Protein AF-A0A7C4SRL8-F1 (afdb_monomer_lite)

Structure (mmCIF, N/CA/C/O backbone):
data_AF-A0A7C4SRL8-F1
#
_entry.id   AF-A0A7C4SRL8-F1
#
loop_
_atom_site.group_PDB
_atom_site.id
_atom_site.type_symbol
_atom_site.label_atom_id
_atom_site.label_alt_id
_atom_site.label_comp_id
_atom_site.label_asym_id
_atom_site.label_entity_id
_atom_site.label_seq_id
_atom_site.pdbx_PDB_ins_code
_atom_site.Cartn_x
_atom_site.Cartn_y
_atom_site.Cartn_z
_atom_site.occupancy
_atom_site.B_iso_or_equiv
_atom_site.auth_seq_id
_atom_site.auth_comp_id
_atom_site.auth_asym_id
_atom_site.auth_atom_id
_atom_site.pdbx_PDB_model_num
ATOM 1 N N . MET A 1 1 ? -20.443 16.591 -4.889 1.00 42.28 1 MET A N 1
ATOM 2 C CA . MET A 1 1 ? -19.083 16.721 -5.454 1.00 42.28 1 MET A CA 1
ATOM 3 C C . MET A 1 1 ? -18.590 15.316 -5.735 1.00 42.28 1 MET A C 1
ATOM 5 O O . MET A 1 1 ? -18.644 14.508 -4.817 1.00 42.28 1 MET A O 1
ATOM 9 N N . ASN A 1 2 ? -18.220 15.007 -6.980 1.00 53.81 2 ASN A N 1
ATOM 10 C CA . ASN A 1 2 ? -17.645 13.702 -7.314 1.00 53.81 2 ASN A CA 1
ATOM 11 C C . ASN A 1 2 ? -16.271 13.591 -6.652 1.00 53.81 2 ASN A C 1
ATOM 13 O O . ASN A 1 2 ? -15.461 14.511 -6.767 1.00 53.81 2 ASN A O 1
ATOM 17 N N . GLU A 1 3 ? -16.036 12.497 -5.936 1.00 69.06 3 GLU A N 1
ATOM 18 C CA . GLU A 1 3 ? -14.725 12.189 -5.372 1.00 69.06 3 GLU A CA 1
ATOM 19 C C . GLU A 1 3 ? -13.802 11.825 -6.540 1.00 69.06 3 GLU A C 1
ATOM 21 O O . GLU A 1 3 ? -14.078 10.898 -7.299 1.00 69.06 3 GLU A O 1
ATOM 26 N N . GLN A 1 4 ? -12.758 12.627 -6.747 1.00 85.81 4 GLN A N 1
ATOM 27 C CA . GLN A 1 4 ? -11.777 12.415 -7.808 1.00 85.81 4 GLN A CA 1
ATOM 28 C C . GLN A 1 4 ? -10.539 11.733 -7.236 1.00 85.81 4 GLN A C 1
ATOM 30 O O . GLN A 1 4 ? -10.152 11.989 -6.094 1.00 85.81 4 GLN A O 1
ATOM 35 N N . VAL A 1 5 ? -9.913 10.885 -8.048 1.00 93.81 5 VAL A N 1
ATOM 36 C CA . VAL A 1 5 ? -8.629 10.278 -7.702 1.00 93.81 5 VAL A CA 1
ATOM 37 C C . VAL A 1 5 ? -7.539 11.342 -7.791 1.00 93.81 5 VAL A C 1
ATOM 39 O O . VAL A 1 5 ? -7.438 12.054 -8.789 1.00 93.81 5 VAL A O 1
ATOM 42 N N . THR A 1 6 ? -6.732 11.454 -6.741 1.00 95.31 6 THR A N 1
ATOM 43 C CA . THR A 1 6 ? -5.596 12.377 -6.653 1.00 95.31 6 THR A CA 1
ATOM 44 C C . THR A 1 6 ? -4.306 11.608 -6.387 1.00 95.31 6 THR A C 1
ATOM 46 O O . THR A 1 6 ? -4.329 10.411 -6.109 1.00 95.31 6 THR A O 1
ATOM 49 N N . TYR A 1 7 ? -3.164 12.286 -6.492 1.00 95.56 7 TYR A N 1
ATOM 50 C CA . TYR A 1 7 ? -1.863 11.700 -6.185 1.00 95.56 7 TYR A CA 1
ATOM 51 C C . TYR A 1 7 ? -1.332 12.247 -4.867 1.00 95.56 7 TYR A C 1
ATOM 53 O O . TYR A 1 7 ? -1.234 13.461 -4.701 1.00 95.56 7 TYR A O 1
ATOM 61 N N . LEU A 1 8 ? -0.947 11.356 -3.957 1.00 96.00 8 LEU A N 1
ATOM 62 C CA . LEU A 1 8 ? -0.330 1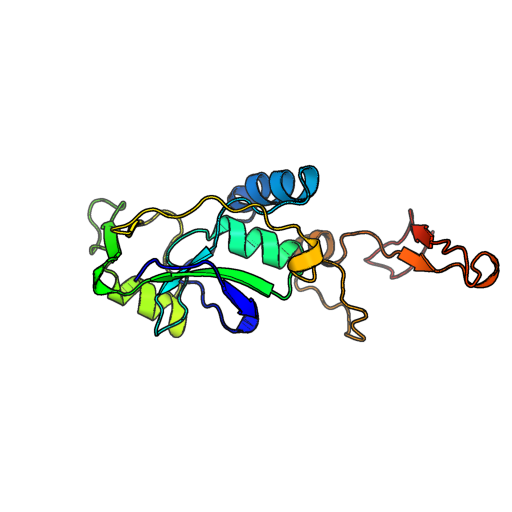1.718 -2.680 1.00 96.00 8 LEU A CA 1
ATOM 63 C C . LEU A 1 8 ? 1.024 11.057 -2.504 1.00 96.00 8 LEU A C 1
ATOM 65 O O . LEU A 1 8 ? 1.262 9.978 -3.050 1.00 96.00 8 LEU A O 1
ATOM 69 N N . ASN A 1 9 ? 1.897 11.675 -1.708 1.00 95.56 9 ASN A N 1
ATOM 70 C CA . ASN A 1 9 ? 3.145 11.034 -1.338 1.00 95.56 9 ASN A CA 1
ATOM 71 C C . ASN A 1 9 ? 2.859 9.813 -0.454 1.00 95.56 9 ASN A C 1
ATOM 73 O O . ASN A 1 9 ? 2.057 9.871 0.481 1.00 95.56 9 ASN A O 1
ATOM 77 N N . MET A 1 10 ? 3.556 8.710 -0.717 1.00 94.12 10 MET A N 1
ATOM 78 C CA . MET A 1 10 ? 3.429 7.475 0.054 1.00 94.12 10 MET A CA 1
ATOM 79 C C . MET A 1 10 ? 3.653 7.684 1.558 1.00 94.12 10 MET A C 1
ATOM 81 O O . MET A 1 10 ? 3.002 7.020 2.362 1.00 94.12 10 MET A O 1
ATOM 85 N N . SER A 1 11 ? 4.524 8.619 1.955 1.00 93.19 11 SER A N 1
ATOM 86 C CA . SER A 1 11 ? 4.803 8.899 3.369 1.00 93.19 11 SER A CA 1
ATOM 87 C C . SER A 1 11 ? 3.634 9.532 4.128 1.00 93.19 11 SER A C 1
ATOM 89 O O . SER A 1 11 ? 3.637 9.534 5.356 1.00 93.19 11 SER A O 1
ATOM 91 N N . GLU A 1 12 ? 2.656 10.107 3.426 1.00 96.19 12 GLU A N 1
ATOM 92 C CA . GLU A 1 12 ? 1.494 10.759 4.044 1.00 96.19 12 GLU A CA 1
ATOM 93 C C . GLU A 1 12 ? 0.409 9.752 4.450 1.00 96.19 12 GLU A C 1
ATOM 95 O O . GLU A 1 12 ? -0.425 10.041 5.312 1.00 96.19 12 GLU A O 1
ATOM 100 N N . VAL A 1 13 ? 0.423 8.563 3.844 1.00 97.12 13 VAL A N 1
ATOM 101 C CA . VAL A 1 13 ? -0.624 7.553 3.992 1.00 97.12 13 VAL A CA 1
ATOM 102 C C . VAL A 1 13 ? -0.309 6.601 5.146 1.00 97.12 13 VAL A C 1
ATOM 104 O O . VAL A 1 13 ? 0.799 6.086 5.289 1.00 97.12 13 VAL A O 1
ATOM 107 N N . LYS A 1 14 ? -1.316 6.334 5.982 1.00 97.31 14 LYS A N 1
ATOM 108 C CA . LYS A 1 14 ? -1.199 5.502 7.187 1.00 97.31 14 LYS A CA 1
ATOM 109 C C . LYS A 1 14 ? -2.016 4.233 7.035 1.00 97.31 14 LYS A C 1
ATOM 111 O O . LYS A 1 14 ? -3.149 4.271 6.577 1.00 97.31 14 LYS A O 1
ATOM 116 N N . GLN A 1 15 ? -1.496 3.101 7.481 1.00 96.44 15 GLN A N 1
ATOM 117 C CA . GLN A 1 15 ? -2.155 1.812 7.265 1.00 96.44 15 GLN A CA 1
ATOM 118 C C . GLN A 1 15 ? -2.610 1.190 8.580 1.00 96.44 15 GLN A C 1
ATOM 120 O O . GLN A 1 15 ? -1.811 1.148 9.508 1.00 96.44 15 GLN A O 1
ATOM 125 N N . PRO A 1 16 ? -3.854 0.711 8.710 1.00 97.25 16 PRO A N 1
ATOM 126 C CA . PRO A 1 16 ? -4.372 0.202 9.979 1.00 97.25 16 PRO A CA 1
ATOM 127 C C . PRO A 1 16 ? -4.063 -1.277 10.235 1.00 97.25 16 PRO A C 1
ATOM 129 O O . PRO A 1 16 ? -4.237 -1.735 11.360 1.00 97.25 16 PRO A O 1
ATOM 132 N N . VAL A 1 17 ? -3.597 -2.014 9.225 1.00 95.81 17 VAL A N 1
ATOM 133 C CA . VAL A 1 17 ? -3.347 -3.464 9.256 1.00 95.81 17 VAL A CA 1
ATOM 134 C C . VAL A 1 17 ? -1.932 -3.782 8.771 1.00 95.81 17 VAL A C 1
ATOM 136 O O . VAL A 1 17 ? -1.341 -2.981 8.049 1.00 95.81 17 VAL A O 1
ATOM 139 N N . ASN A 1 18 ? -1.420 -4.961 9.122 1.00 92.56 18 ASN A N 1
ATOM 140 C CA . ASN A 1 18 ? -0.239 -5.547 8.483 1.00 92.56 18 ASN A CA 1
ATOM 141 C C . ASN A 1 18 ? -0.703 -6.665 7.550 1.00 92.56 18 ASN A C 1
ATOM 143 O O . ASN A 1 18 ? -1.359 -7.595 8.014 1.00 92.56 18 ASN A O 1
ATOM 147 N N . VAL A 1 19 ? -0.380 -6.565 6.263 1.00 93.81 19 VAL A N 1
ATOM 148 C CA . VAL A 1 19 ? -0.722 -7.583 5.260 1.00 93.81 19 VAL A CA 1
ATOM 149 C C . VAL A 1 19 ? 0.456 -8.545 5.123 1.00 93.81 19 VAL A C 1
ATOM 151 O O . VAL A 1 19 ? 1.602 -8.100 5.061 1.00 93.81 19 VAL A O 1
ATOM 154 N N . ASP A 1 20 ? 0.193 -9.852 5.098 1.00 89.62 20 ASP A N 1
ATOM 155 C CA . ASP A 1 20 ? 1.241 -10.842 4.838 1.00 89.62 20 ASP A CA 1
ATOM 156 C C . ASP A 1 20 ? 1.683 -10.747 3.372 1.00 89.62 20 ASP A C 1
ATOM 158 O O . ASP A 1 20 ? 0.866 -10.557 2.470 1.00 89.62 20 ASP A O 1
ATOM 162 N N . LEU A 1 21 ? 2.980 -10.913 3.108 1.00 86.25 21 LEU A N 1
ATOM 163 C CA . LEU A 1 21 ? 3.516 -10.864 1.750 1.00 86.25 21 LEU A CA 1
ATOM 164 C C . LEU A 1 21 ? 2.815 -11.855 0.806 1.00 86.25 21 LEU A C 1
ATOM 166 O O . LEU A 1 21 ? 2.646 -11.550 -0.372 1.00 86.25 21 LEU A O 1
ATOM 170 N N . ARG A 1 22 ? 2.369 -13.017 1.302 1.00 90.44 22 ARG A N 1
ATOM 171 C CA . ARG A 1 22 ? 1.633 -14.014 0.503 1.00 90.44 22 ARG A CA 1
ATOM 172 C C . ARG A 1 22 ? 0.357 -13.441 -0.109 1.00 90.44 22 ARG A C 1
ATOM 174 O O . ARG A 1 22 ? 0.034 -13.796 -1.239 1.00 90.44 22 ARG A O 1
ATOM 181 N N . ASP A 1 23 ? -0.321 -12.548 0.607 1.00 93.75 23 ASP A N 1
ATOM 182 C CA . ASP A 1 23 ? -1.533 -11.875 0.134 1.00 93.75 23 ASP A CA 1
ATOM 183 C C . ASP A 1 23 ? -1.202 -10.717 -0.827 1.00 93.75 23 ASP A C 1
ATOM 185 O O . ASP A 1 23 ? -1.999 -10.375 -1.698 1.00 93.75 23 ASP A O 1
ATOM 189 N N . VAL A 1 24 ? -0.001 -10.138 -0.719 1.00 95.19 24 VAL A N 1
ATOM 190 C CA . VAL A 1 24 ? 0.468 -9.032 -1.574 1.00 95.19 24 VAL A CA 1
ATOM 191 C C . VAL A 1 24 ? 0.992 -9.524 -2.928 1.00 95.19 24 VAL A C 1
ATOM 193 O O . VAL A 1 24 ? 0.809 -8.838 -3.936 1.00 95.19 24 VAL A O 1
ATOM 196 N N . ILE A 1 25 ? 1.634 -10.700 -2.978 1.00 91.62 25 ILE A N 1
ATOM 197 C CA . ILE A 1 25 ? 2.293 -11.239 -4.184 1.00 91.62 25 ILE A CA 1
ATOM 198 C C . ILE A 1 25 ? 1.383 -11.236 -5.423 1.00 91.62 25 ILE A C 1
ATOM 200 O O . ILE A 1 25 ? 1.842 -10.753 -6.458 1.00 91.62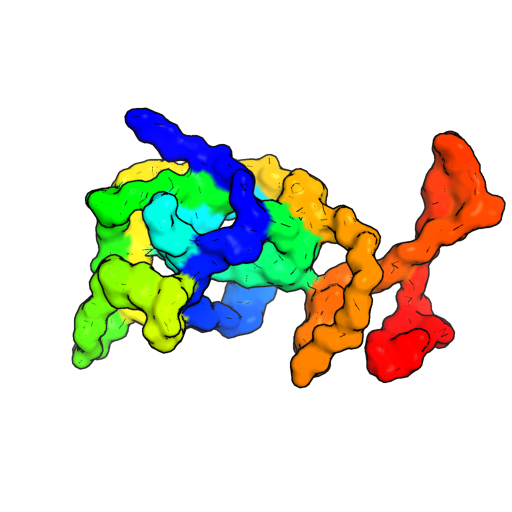 25 ILE A O 1
ATOM 204 N N . PRO A 1 26 ? 0.117 -11.702 -5.377 1.00 95.94 26 PRO A N 1
ATOM 205 C CA . PRO A 1 26 ? -0.746 -11.699 -6.559 1.00 95.94 26 PRO A CA 1
ATOM 206 C C . PRO A 1 26 ? -0.949 -10.295 -7.143 1.00 95.94 26 PRO A C 1
ATOM 208 O O . PRO A 1 26 ? -0.822 -10.095 -8.353 1.00 95.94 26 PRO A O 1
ATOM 211 N N . THR A 1 27 ? -1.206 -9.313 -6.276 1.00 95.62 27 THR A N 1
ATOM 212 C CA . THR A 1 27 ? -1.397 -7.907 -6.651 1.00 95.62 27 THR A CA 1
ATOM 213 C C . THR A 1 27 ? -0.109 -7.309 -7.209 1.00 95.62 27 THR A C 1
ATOM 215 O O . THR A 1 27 ? -0.124 -6.695 -8.276 1.00 95.62 27 THR A O 1
ATOM 218 N N . TYR A 1 28 ? 1.020 -7.557 -6.541 1.00 92.69 28 TYR A N 1
ATOM 219 C CA . TYR A 1 28 ? 2.345 -7.138 -6.993 1.00 92.69 28 TYR A CA 1
ATOM 220 C C . TYR A 1 28 ? 2.693 -7.705 -8.376 1.00 92.69 28 TYR A C 1
ATOM 222 O O . TYR A 1 28 ? 3.056 -6.951 -9.278 1.00 92.69 28 TYR A O 1
ATOM 230 N N . SER A 1 29 ? 2.553 -9.020 -8.571 1.00 88.56 29 SER A N 1
ATOM 231 C CA . SER A 1 29 ? 2.883 -9.689 -9.833 1.00 88.56 29 SER A CA 1
ATOM 232 C C . SER A 1 29 ? 2.025 -9.180 -10.985 1.00 88.56 29 SER A C 1
ATOM 234 O O . SER A 1 29 ? 2.556 -8.941 -12.068 1.00 88.56 29 SER A O 1
ATOM 236 N N . LYS A 1 30 ? 0.727 -8.956 -10.745 1.00 93.94 30 LYS A N 1
ATOM 237 C CA . LYS A 1 30 ? -0.185 -8.388 -11.741 1.00 93.94 30 LYS A CA 1
ATOM 238 C C . LYS A 1 30 ? 0.206 -6.958 -12.125 1.00 93.94 30 LYS A C 1
ATOM 240 O O . LYS A 1 30 ? 0.308 -6.648 -13.310 1.00 93.94 30 LYS A O 1
ATOM 245 N N . MET A 1 31 ? 0.484 -6.098 -11.140 1.00 92.88 31 MET A N 1
ATOM 246 C CA . MET A 1 31 ? 0.946 -4.726 -11.395 1.00 92.88 31 MET A CA 1
ATOM 247 C C . MET A 1 31 ? 2.259 -4.704 -12.172 1.00 92.88 31 MET A C 1
ATOM 249 O O . MET A 1 31 ? 2.415 -3.895 -13.080 1.00 92.88 31 MET A O 1
ATOM 253 N N . LEU A 1 32 ? 3.193 -5.602 -11.849 1.00 86.44 32 LEU A N 1
ATOM 254 C CA . LEU A 1 32 ? 4.474 -5.688 -12.540 1.00 86.44 32 LEU A CA 1
ATOM 255 C C . LEU A 1 32 ? 4.318 -6.177 -13.987 1.00 86.44 32 LEU A C 1
ATOM 257 O O . LEU A 1 32 ? 4.989 -5.651 -14.871 1.00 86.44 32 LEU A O 1
ATOM 261 N N . SER A 1 33 ? 3.442 -7.155 -14.241 1.00 84.06 33 SER A N 1
ATOM 262 C CA . SER A 1 33 ? 3.213 -7.677 -15.594 1.00 84.06 33 SER A CA 1
ATOM 263 C C . SER A 1 33 ? 2.465 -6.697 -16.492 1.00 84.06 33 SER A C 1
ATOM 265 O O . SER A 1 33 ? 2.738 -6.630 -17.686 1.00 84.06 33 SER A O 1
ATOM 267 N N . GLU A 1 34 ? 1.508 -5.955 -15.930 1.00 92.12 34 GLU A N 1
ATOM 268 C CA . GLU A 1 34 ? 0.695 -4.993 -16.684 1.00 92.12 34 GLU A CA 1
ATOM 269 C C . GLU A 1 34 ? 1.356 -3.610 -16.767 1.00 92.12 34 GLU A C 1
ATOM 271 O O . GLU A 1 34 ? 1.073 -2.849 -17.688 1.00 92.12 34 GLU A O 1
ATOM 276 N N . GLY A 1 35 ? 2.222 -3.263 -15.811 1.00 87.69 35 GLY A N 1
ATOM 277 C CA . GLY A 1 35 ? 2.817 -1.931 -15.687 1.00 87.69 35 GLY A CA 1
ATOM 278 C C . GLY A 1 35 ? 1.822 -0.838 -15.272 1.00 87.69 35 GLY A C 1
ATOM 279 O O . GLY A 1 35 ? 2.149 0.348 -15.367 1.00 87.69 35 GLY A O 1
ATOM 280 N N . ILE A 1 36 ? 0.619 -1.223 -14.830 1.00 93.81 36 ILE A N 1
ATOM 281 C CA . ILE A 1 36 ? -0.518 -0.334 -14.569 1.00 93.81 36 ILE A CA 1
ATOM 282 C C . ILE A 1 36 ? -1.146 -0.665 -13.208 1.00 93.81 36 ILE A C 1
ATOM 284 O O . ILE A 1 36 ? -1.304 -1.830 -12.838 1.00 93.81 36 ILE A O 1
ATOM 288 N N . VAL A 1 37 ? -1.551 0.372 -12.476 1.00 96.31 37 VAL A N 1
ATOM 289 C CA . VAL A 1 37 ? -2.413 0.294 -11.293 1.00 96.31 37 VAL A CA 1
ATOM 290 C C . VAL A 1 37 ? -3.853 0.554 -11.720 1.00 96.31 37 VAL A C 1
ATOM 292 O O . VAL A 1 37 ? -4.137 1.583 -12.335 1.00 96.31 37 VAL A O 1
ATOM 295 N N . ARG A 1 38 ? -4.754 -0.380 -11.385 1.00 95.12 38 ARG A N 1
ATOM 296 C CA . ARG A 1 38 ? -6.168 -0.336 -11.799 1.00 95.12 38 ARG A CA 1
ATOM 297 C C . ARG A 1 38 ? -7.155 0.127 -10.735 1.00 95.12 38 ARG A C 1
ATOM 299 O O . ARG A 1 38 ? -8.276 0.512 -11.057 1.00 95.12 38 ARG A O 1
ATOM 306 N N . GLU A 1 39 ? -6.740 0.109 -9.476 1.00 93.81 39 GLU A N 1
ATOM 307 C CA . GLU A 1 39 ? -7.584 0.478 -8.342 1.00 93.81 39 GLU A CA 1
ATOM 308 C C . GLU A 1 39 ? -6.888 1.555 -7.505 1.00 93.81 39 GLU A C 1
ATOM 310 O O . GLU A 1 39 ? -5.715 1.379 -7.158 1.00 93.81 39 GLU A O 1
ATOM 315 N N . PRO A 1 40 ? -7.573 2.664 -7.168 1.00 97.06 40 PRO A N 1
ATOM 316 C CA . PRO A 1 40 ? -7.021 3.648 -6.252 1.00 97.06 40 PRO A CA 1
ATOM 317 C C . PRO A 1 40 ? -7.008 3.100 -4.820 1.00 97.06 40 PRO A C 1
ATOM 319 O O . PRO A 1 40 ? -7.843 2.284 -4.425 1.00 97.06 40 PRO A O 1
ATOM 322 N N . ILE A 1 41 ? -6.094 3.614 -4.004 1.00 97.94 41 ILE A N 1
ATOM 323 C CA . ILE A 1 41 ? -6.094 3.372 -2.561 1.00 97.94 41 ILE A CA 1
ATOM 324 C C . ILE A 1 41 ? -7.137 4.296 -1.934 1.00 97.94 41 ILE A C 1
ATOM 326 O O . ILE A 1 41 ? -7.041 5.519 -2.030 1.00 97.94 41 ILE A O 1
ATOM 330 N N . VAL A 1 42 ? -8.145 3.729 -1.276 1.00 97.81 42 VAL A N 1
ATOM 331 C CA . VAL A 1 42 ? -9.182 4.535 -0.620 1.00 97.81 42 VAL A CA 1
ATOM 332 C C . VAL A 1 42 ? -8.701 4.915 0.770 1.00 97.81 42 VAL A C 1
ATOM 334 O O . VAL A 1 42 ? -8.355 4.035 1.562 1.00 97.81 42 VAL A O 1
ATOM 337 N N . ILE A 1 43 ? -8.712 6.208 1.085 1.00 98.00 43 ILE A N 1
ATOM 338 C CA . ILE A 1 43 ? -8.247 6.740 2.369 1.00 98.00 43 ILE A CA 1
ATOM 339 C C . ILE A 1 43 ? -9.301 7.634 3.020 1.00 98.00 43 ILE A C 1
ATOM 341 O O . ILE A 1 43 ? -10.050 8.332 2.336 1.00 98.00 43 ILE A O 1
ATOM 345 N N . GLU A 1 44 ? -9.337 7.653 4.351 1.00 97.25 44 GLU A N 1
ATOM 346 C CA . GLU A 1 44 ? -10.129 8.642 5.082 1.00 97.25 44 GLU A CA 1
ATOM 347 C C . GLU A 1 44 ? -9.455 10.014 4.978 1.00 97.25 44 GLU A C 1
ATOM 349 O O . GLU A 1 44 ? -8.258 10.163 5.241 1.00 97.25 44 GLU A O 1
ATOM 354 N N . LYS A 1 45 ? -10.239 11.014 4.571 1.00 95.31 45 LYS A N 1
ATOM 355 C CA . LYS A 1 45 ? -9.768 12.341 4.164 1.00 95.31 45 LYS A CA 1
ATOM 356 C C . LYS A 1 45 ? -8.980 13.099 5.239 1.00 95.31 45 LYS A C 1
ATOM 358 O O . LYS A 1 45 ? -8.078 13.854 4.891 1.00 95.31 45 LYS A O 1
ATOM 363 N N . THR A 1 46 ? -9.319 12.933 6.515 1.00 95.69 46 THR A N 1
ATOM 364 C CA . THR A 1 46 ? -8.754 13.727 7.621 1.00 95.69 46 THR A CA 1
ATOM 365 C C . THR A 1 46 ? -7.494 13.097 8.208 1.00 95.69 46 THR A C 1
ATOM 367 O O . THR A 1 46 ? -6.492 13.760 8.467 1.00 95.69 46 THR A O 1
ATOM 370 N N . THR A 1 47 ? -7.547 11.798 8.467 1.00 96.94 47 THR A N 1
ATOM 371 C CA . THR A 1 47 ? -6.511 11.035 9.167 1.00 96.94 47 THR A CA 1
ATOM 372 C C . THR A 1 47 ? -5.472 10.450 8.219 1.00 96.94 47 THR A C 1
ATOM 374 O O . THR A 1 47 ? -4.382 10.086 8.682 1.00 96.94 47 THR A O 1
ATOM 377 N N . MET A 1 48 ? -5.797 10.386 6.920 1.00 97.56 48 MET A N 1
ATOM 378 C CA . MET A 1 48 ? -5.012 9.761 5.852 1.00 97.56 48 MET A CA 1
ATOM 379 C C . MET A 1 48 ? -4.843 8.250 6.041 1.00 97.56 48 MET A C 1
ATOM 381 O O . MET A 1 48 ? -3.881 7.648 5.559 1.00 97.56 48 MET A O 1
ATOM 385 N N . VAL A 1 49 ? -5.763 7.626 6.782 1.00 98.38 49 VAL A N 1
ATOM 386 C CA . VAL A 1 49 ? -5.744 6.186 7.045 1.00 98.38 49 VAL A CA 1
ATOM 387 C C . VAL A 1 49 ? -6.353 5.429 5.873 1.00 98.38 49 VAL A C 1
ATOM 389 O O . VAL A 1 49 ? -7.450 5.754 5.424 1.00 98.38 49 VAL A O 1
ATOM 392 N N . VAL A 1 50 ? -5.665 4.387 5.406 1.00 98.19 50 VAL A N 1
ATOM 393 C CA . VAL A 1 50 ? -6.169 3.488 4.368 1.00 98.19 50 VAL A CA 1
ATOM 394 C C . VAL A 1 50 ? -7.390 2.730 4.861 1.00 98.19 50 VAL A C 1
ATOM 396 O O . VAL A 1 50 ? -7.366 2.054 5.890 1.00 98.19 50 VAL A O 1
ATOM 399 N N . LEU A 1 51 ? -8.447 2.813 4.069 1.00 97.50 51 LEU A N 1
ATOM 400 C CA . LEU A 1 51 ? -9.709 2.124 4.271 1.00 97.50 51 LEU A CA 1
ATOM 401 C C . LEU A 1 51 ? -9.862 0.925 3.325 1.00 97.50 51 LEU A C 1
ATOM 403 O O . LEU A 1 51 ? -10.460 -0.072 3.715 1.00 97.50 51 LEU A O 1
ATOM 407 N N . ARG A 1 52 ? -9.322 1.000 2.098 1.00 96.25 52 ARG A N 1
ATOM 408 C CA . ARG A 1 52 ? -9.271 -0.113 1.128 1.00 96.25 52 ARG A CA 1
ATOM 409 C C . ARG A 1 52 ? -8.015 -0.046 0.256 1.00 96.25 52 ARG A C 1
ATOM 411 O O . ARG A 1 52 ? -7.447 1.027 0.079 1.00 96.25 52 ARG A O 1
ATOM 418 N N . GLY A 1 53 ? -7.638 -1.186 -0.330 1.00 96.12 53 GLY A N 1
ATOM 419 C CA . GLY A 1 53 ? -6.470 -1.308 -1.209 1.00 96.12 53 GLY A CA 1
ATOM 420 C C . GLY A 1 53 ? -5.174 -1.552 -0.437 1.00 96.12 53 GLY A C 1
ATOM 421 O O . GLY A 1 53 ? -4.146 -0.958 -0.756 1.00 96.12 53 GLY A O 1
ATOM 422 N N . TYR A 1 54 ? -5.221 -2.383 0.610 1.00 97.44 54 TYR A N 1
ATOM 423 C CA . TYR A 1 54 ? -4.061 -2.654 1.464 1.00 97.44 54 TYR A CA 1
ATOM 424 C C . TYR A 1 54 ? -2.952 -3.372 0.691 1.00 97.44 54 TYR A C 1
ATOM 426 O O . TYR A 1 54 ? -1.789 -2.993 0.775 1.00 97.44 54 TYR A O 1
ATOM 434 N N . GLU A 1 55 ? -3.326 -4.351 -0.122 1.00 97.31 55 GLU A N 1
ATOM 435 C CA . GLU A 1 55 ? -2.439 -5.113 -0.992 1.00 97.31 55 GLU A CA 1
ATOM 436 C C . GLU A 1 55 ? -1.855 -4.222 -2.088 1.00 97.31 55 GLU A C 1
ATOM 438 O O . GLU A 1 55 ? -0.676 -4.339 -2.402 1.00 97.31 55 GLU A O 1
ATOM 443 N N . THR A 1 56 ? -2.644 -3.283 -2.623 1.00 97.25 56 THR A N 1
ATOM 444 C CA . THR A 1 56 ? -2.168 -2.273 -3.581 1.00 97.25 56 THR A CA 1
ATOM 445 C C . THR A 1 56 ? -1.133 -1.348 -2.952 1.00 97.25 56 THR A C 1
ATOM 447 O O . THR A 1 56 ? -0.093 -1.093 -3.557 1.00 97.25 56 THR A O 1
ATOM 450 N N . LEU A 1 57 ? -1.377 -0.874 -1.727 1.00 97.56 57 LEU A N 1
ATOM 451 C CA . LEU A 1 57 ? -0.407 -0.066 -0.993 1.00 97.56 57 LEU A CA 1
ATOM 452 C C . LEU A 1 57 ? 0.896 -0.839 -0.756 1.00 97.56 57 LEU A C 1
ATOM 454 O O . LEU A 1 57 ? 1.972 -0.306 -1.023 1.00 97.56 57 LEU A O 1
ATOM 458 N N . GLU A 1 58 ? 0.815 -2.079 -0.270 1.00 95.94 58 GLU A N 1
ATOM 459 C CA . GLU A 1 58 ? 2.006 -2.904 -0.048 1.00 95.94 58 GLU A CA 1
ATOM 460 C C . GLU A 1 58 ? 2.741 -3.204 -1.354 1.00 95.94 58 GLU A C 1
ATOM 462 O O . GLU A 1 58 ? 3.952 -3.020 -1.424 1.00 95.94 58 GLU A O 1
ATOM 467 N N . ALA A 1 59 ? 2.031 -3.572 -2.421 1.00 95.44 59 ALA A N 1
ATOM 468 C CA . ALA A 1 59 ? 2.632 -3.797 -3.730 1.00 95.44 59 ALA A CA 1
ATOM 469 C C . ALA A 1 59 ? 3.384 -2.551 -4.226 1.00 95.44 59 ALA A C 1
ATOM 471 O O . ALA A 1 59 ? 4.514 -2.660 -4.699 1.00 95.44 59 ALA A O 1
ATOM 472 N N . LEU A 1 60 ? 2.808 -1.358 -4.053 1.00 94.75 60 LEU A N 1
ATOM 473 C CA . LEU A 1 60 ? 3.461 -0.101 -4.416 1.00 94.75 60 LEU A CA 1
ATOM 474 C C . LEU A 1 60 ? 4.676 0.218 -3.535 1.00 94.75 60 LEU A C 1
ATOM 476 O O . LEU A 1 60 ? 5.660 0.748 -4.054 1.00 94.75 60 LEU A O 1
ATOM 480 N N . LYS A 1 61 ? 4.669 -0.147 -2.245 1.00 91.38 61 LYS A N 1
ATOM 481 C CA . LYS A 1 61 ? 5.865 -0.070 -1.385 1.00 91.38 61 LYS A CA 1
ATOM 482 C C . LYS A 1 61 ? 6.970 -1.005 -1.875 1.00 91.38 61 LYS A C 1
ATOM 484 O O . LYS A 1 61 ? 8.117 -0.574 -1.957 1.00 91.38 61 LYS A O 1
ATOM 489 N N . LEU A 1 62 ? 6.638 -2.251 -2.232 1.00 86.31 62 LEU A N 1
ATOM 490 C CA . LEU A 1 62 ? 7.600 -3.213 -2.793 1.00 86.31 62 LEU A CA 1
ATOM 491 C C . LEU A 1 62 ? 8.201 -2.686 -4.102 1.00 86.31 62 LEU A C 1
ATOM 493 O O . LEU A 1 62 ? 9.398 -2.809 -4.335 1.00 86.31 62 LEU A O 1
ATOM 497 N N . LEU A 1 63 ? 7.380 -2.039 -4.932 1.00 86.38 63 LEU A N 1
ATOM 498 C CA . LEU A 1 63 ? 7.805 -1.380 -6.168 1.00 86.38 63 LEU A CA 1
ATOM 499 C C . LEU A 1 63 ? 8.547 -0.051 -5.925 1.00 86.38 63 LEU A C 1
ATOM 501 O O . LEU A 1 63 ? 9.018 0.568 -6.874 1.00 86.38 63 LEU A O 1
ATOM 505 N N . SER A 1 64 ? 8.698 0.393 -4.674 1.00 85.06 64 SER A N 1
ATOM 506 C CA . SER A 1 64 ? 9.334 1.669 -4.322 1.00 85.06 64 SER A CA 1
ATOM 507 C C . SER A 1 64 ? 8.679 2.886 -4.995 1.00 85.06 64 SER A C 1
ATOM 509 O O . SER A 1 64 ? 9.363 3.835 -5.392 1.00 85.06 64 SER A O 1
ATOM 511 N N . ALA A 1 65 ? 7.351 2.870 -5.142 1.00 89.56 65 ALA A N 1
ATOM 512 C CA . ALA A 1 65 ? 6.596 4.028 -5.609 1.00 89.56 65 ALA A CA 1
ATOM 513 C C . ALA A 1 65 ? 6.752 5.200 -4.626 1.00 89.56 65 ALA A C 1
ATOM 515 O O . ALA A 1 65 ? 6.776 5.007 -3.411 1.00 89.56 65 ALA A O 1
ATOM 516 N N . LYS A 1 66 ? 6.832 6.432 -5.137 1.00 90.00 66 LYS A N 1
ATOM 517 C CA . LYS A 1 66 ? 6.838 7.636 -4.281 1.00 90.00 66 LYS A CA 1
ATOM 518 C C . LYS A 1 66 ? 5.455 8.251 -4.157 1.00 90.00 66 LYS A C 1
ATOM 520 O O . LYS A 1 66 ? 5.147 8.854 -3.132 1.00 90.00 66 LYS A O 1
ATOM 525 N N . MET A 1 67 ? 4.648 8.101 -5.202 1.00 95.06 67 MET A N 1
ATOM 526 C CA . MET A 1 67 ? 3.292 8.626 -5.272 1.00 95.06 67 MET A CA 1
ATOM 527 C C . MET A 1 67 ? 2.287 7.479 -5.280 1.00 95.06 67 MET A C 1
ATOM 529 O O . MET A 1 67 ? 2.578 6.384 -5.760 1.00 95.06 67 MET A O 1
ATOM 533 N N . LEU A 1 68 ? 1.096 7.749 -4.762 1.00 97.44 68 LEU A N 1
ATOM 534 C CA 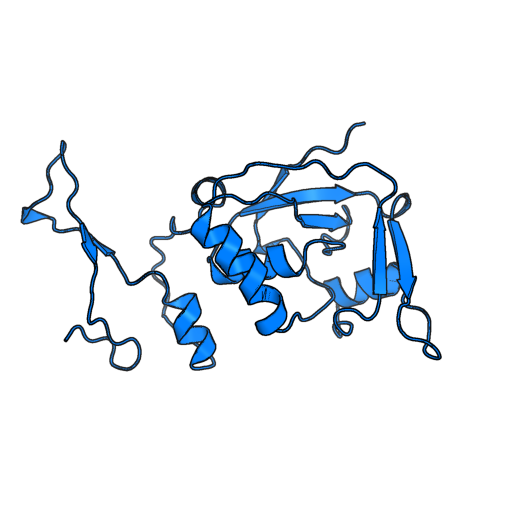. LEU A 1 68 ? -0.016 6.814 -4.685 1.00 97.44 68 LEU A CA 1
ATOM 535 C C . LEU A 1 68 ? -1.250 7.430 -5.350 1.00 97.44 68 LEU A C 1
ATOM 537 O O . LEU A 1 68 ? -1.557 8.585 -5.046 1.00 97.44 68 LEU A O 1
ATOM 541 N N . PRO A 1 69 ? -1.982 6.687 -6.198 1.00 97.56 69 PRO A N 1
ATOM 542 C CA . PRO A 1 69 ? -3.292 7.111 -6.661 1.00 97.56 69 PRO A CA 1
ATOM 543 C C . PRO A 1 69 ? -4.303 6.851 -5.543 1.00 97.56 69 PRO A C 1
ATOM 545 O O . PRO A 1 69 ? -4.537 5.702 -5.162 1.00 97.56 69 PRO A O 1
ATOM 548 N N . VAL A 1 70 ? -4.883 7.909 -4.987 1.00 97.69 70 VAL A N 1
ATOM 549 C CA . VAL A 1 70 ? -5.770 7.825 -3.827 1.00 97.69 70 VAL A CA 1
ATOM 550 C C . VAL A 1 70 ? -7.164 8.354 -4.124 1.00 97.69 70 VAL A C 1
ATOM 552 O O . VAL A 1 70 ? -7.338 9.312 -4.871 1.00 97.69 70 VAL A O 1
ATOM 555 N N . LEU A 1 71 ? -8.160 7.759 -3.478 1.00 97.31 71 LEU A N 1
ATOM 556 C CA . LEU A 1 71 ? -9.509 8.303 -3.388 1.00 97.31 71 LEU A CA 1
ATOM 557 C C . LEU A 1 71 ? -9.762 8.717 -1.938 1.00 97.31 71 LEU A C 1
ATOM 559 O O . LEU A 1 71 ? -9.808 7.869 -1.045 1.00 97.31 71 LEU A O 1
ATOM 563 N N . GLN A 1 72 ? -9.909 10.017 -1.700 1.00 96.12 72 GLN A N 1
ATOM 564 C CA . GLN A 1 72 ? -10.223 10.542 -0.373 1.00 96.12 72 GLN A CA 1
ATOM 565 C C . GLN A 1 72 ? -11.731 10.513 -0.140 1.00 96.12 72 GLN A C 1
ATOM 567 O O . GLN A 1 72 ? -12.485 11.097 -0.916 1.00 96.12 72 GLN A O 1
ATOM 572 N N . VAL A 1 73 ? -12.150 9.878 0.953 1.00 95.75 73 VAL A N 1
ATOM 573 C CA . VAL A 1 73 ? -13.564 9.750 1.325 1.00 95.75 73 VAL A CA 1
ATOM 574 C C . VAL A 1 73 ? -13.818 10.321 2.714 1.00 95.75 73 VAL A C 1
ATOM 576 O O . VAL A 1 73 ? -12.979 10.221 3.617 1.00 95.75 73 VAL A O 1
ATOM 579 N N . ASP A 1 74 ? -14.990 10.926 2.889 1.00 94.94 74 ASP A N 1
ATOM 580 C CA . ASP A 1 74 ? -15.446 11.395 4.195 1.00 94.94 74 ASP A CA 1
ATOM 581 C C . ASP A 1 74 ? -15.879 10.209 5.069 1.00 94.94 74 ASP A C 1
ATOM 583 O O . ASP A 1 74 ? -16.564 9.293 4.607 1.00 94.94 74 ASP A O 1
ATOM 587 N N . ALA A 1 75 ? -15.546 10.253 6.362 1.00 94.00 75 ALA A N 1
ATOM 588 C CA . ALA A 1 75 ? -15.891 9.203 7.325 1.00 94.00 75 ALA A CA 1
ATOM 589 C C . ALA A 1 75 ? -17.400 8.885 7.382 1.00 94.00 75 ALA A C 1
ATOM 591 O O . ALA A 1 75 ? -17.783 7.755 7.675 1.00 94.00 75 ALA A O 1
ATOM 592 N N . SER A 1 76 ? -18.263 9.856 7.059 1.00 94.44 76 SER A N 1
ATOM 593 C CA . SER A 1 76 ? -19.722 9.683 7.010 1.00 94.44 76 SER A CA 1
ATOM 594 C C . SER A 1 76 ? -20.198 8.697 5.938 1.00 94.44 76 SER A C 1
ATOM 596 O O . SER A 1 76 ? -21.300 8.168 6.057 1.00 94.44 76 SER A O 1
ATOM 598 N N . LYS A 1 77 ? -19.380 8.426 4.915 1.00 93.94 77 LYS A N 1
ATOM 599 C CA . LYS A 1 77 ? -19.674 7.470 3.837 1.00 93.94 77 LYS A CA 1
ATOM 600 C C . LYS A 1 77 ? -19.112 6.077 4.104 1.00 93.94 77 LYS A C 1
ATOM 602 O O . LYS A 1 77 ? -19.203 5.204 3.246 1.00 93.94 77 LYS A O 1
ATOM 607 N N . VAL A 1 78 ? -18.484 5.858 5.255 1.00 96.19 78 VAL A N 1
ATOM 608 C CA . VAL A 1 78 ? -17.740 4.631 5.534 1.00 96.19 78 VAL A CA 1
ATOM 609 C C . VAL A 1 78 ? -18.499 3.780 6.541 1.00 96.19 78 VAL A C 1
ATOM 611 O O . VAL A 1 78 ? -18.802 4.211 7.651 1.00 96.19 78 VAL A O 1
ATOM 614 N N . LYS A 1 79 ? -18.763 2.528 6.172 1.00 95.44 79 LYS A N 1
ATOM 615 C CA . LYS A 1 79 ? -19.347 1.511 7.051 1.00 95.44 79 LYS A CA 1
ATOM 616 C C . LYS A 1 79 ? -18.348 0.383 7.247 1.00 95.44 79 LYS A C 1
ATOM 618 O O . LYS A 1 79 ? -17.762 -0.104 6.285 1.00 95.44 79 LYS A O 1
ATOM 623 N N . VAL A 1 80 ? -18.180 -0.063 8.487 1.00 95.50 80 VAL A N 1
ATOM 624 C CA . VAL A 1 80 ? -17.285 -1.178 8.824 1.00 95.50 80 VAL A CA 1
ATOM 625 C C . VAL A 1 80 ? -18.112 -2.361 9.304 1.00 95.50 80 VAL A C 1
ATOM 627 O O . VAL A 1 80 ? -18.976 -2.216 10.168 1.00 95.50 80 VAL A O 1
ATOM 630 N N . ARG A 1 81 ? -17.847 -3.538 8.735 1.00 92.88 81 ARG A N 1
ATOM 631 C CA . ARG A 1 81 ? -18.434 -4.814 9.149 1.00 92.88 81 ARG A CA 1
ATOM 632 C C . ARG A 1 81 ? -17.344 -5.693 9.749 1.00 92.88 81 ARG A C 1
ATOM 634 O O . ARG A 1 81 ? -16.390 -6.038 9.063 1.00 92.88 81 ARG A O 1
ATOM 641 N N . SER A 1 82 ? -17.501 -6.087 11.010 1.00 92.31 82 SER A N 1
ATOM 642 C CA . SER A 1 82 ? -16.616 -7.080 11.629 1.00 92.31 82 SER A CA 1
ATOM 643 C C . SER A 1 82 ? -16.818 -8.451 10.979 1.00 92.31 82 SER A C 1
ATOM 645 O O . SER A 1 82 ? -17.958 -8.863 10.765 1.00 92.31 82 SER A O 1
ATOM 647 N N . LEU A 1 83 ? -15.725 -9.154 10.682 1.00 89.25 83 LEU A N 1
ATOM 648 C CA . LEU A 1 83 ? -15.747 -10.516 10.135 1.00 89.25 83 LEU A CA 1
ATOM 649 C C . LEU A 1 83 ? -15.433 -11.575 11.202 1.00 89.25 83 LEU A C 1
ATOM 651 O O . LEU A 1 83 ? -15.706 -12.756 11.004 1.00 89.25 83 LEU A O 1
ATOM 655 N N . GLN A 1 84 ? -14.896 -11.162 12.352 1.00 80.88 84 GLN A N 1
ATOM 656 C CA . GLN A 1 84 ? -14.621 -12.060 13.470 1.00 80.88 84 GLN A CA 1
ATOM 657 C C . GLN A 1 84 ? -15.865 -12.238 14.346 1.00 80.88 84 GLN A C 1
ATOM 659 O O . GLN A 1 84 ? -16.345 -11.296 14.981 1.00 80.88 84 GLN A O 1
ATOM 664 N N . VAL A 1 85 ? -16.378 -13.468 14.383 1.00 69.00 85 VAL A N 1
ATOM 665 C CA . VAL A 1 85 ? -17.528 -13.858 15.207 1.00 69.00 85 VAL A CA 1
ATOM 666 C C . VAL A 1 85 ? -17.088 -13.982 16.671 1.00 69.00 85 VAL A C 1
ATOM 668 O O . VAL A 1 85 ? -16.126 -14.682 16.969 1.00 69.00 85 VAL A O 1
ATOM 671 N N . GLY A 1 86 ? -17.792 -13.314 17.591 1.00 65.19 86 GLY A N 1
ATOM 672 C CA . GLY A 1 86 ? -17.585 -13.458 19.043 1.00 65.19 86 GLY A CA 1
ATOM 673 C C . GLY A 1 86 ? -16.563 -12.510 19.687 1.00 65.19 86 GLY A C 1
ATOM 674 O O . GLY A 1 86 ? -16.377 -12.565 20.900 1.00 65.19 86 GLY A O 1
ATOM 675 N N . LEU A 1 87 ? -15.935 -11.616 18.917 1.00 72.69 87 LEU A N 1
ATOM 676 C CA . LEU A 1 87 ? -15.060 -10.554 19.430 1.00 72.69 87 LEU A CA 1
ATOM 677 C C . LEU A 1 87 ? -15.752 -9.184 19.392 1.00 72.69 87 LEU A C 1
ATOM 679 O O . LEU A 1 87 ? -16.810 -9.020 18.779 1.00 72.69 87 LEU A O 1
ATOM 683 N N . ARG A 1 88 ? -15.156 -8.184 20.063 1.00 77.25 88 ARG A N 1
ATOM 684 C CA . ARG A 1 88 ? -15.642 -6.796 19.996 1.00 77.25 88 ARG A CA 1
ATOM 685 C C . ARG A 1 88 ? -15.689 -6.350 18.526 1.00 77.25 88 ARG A C 1
ATOM 687 O O . ARG A 1 88 ? -14.673 -6.493 17.846 1.00 77.25 88 ARG A O 1
ATOM 694 N N . PRO A 1 89 ? -16.822 -5.808 18.040 1.00 83.88 89 PRO A N 1
ATOM 695 C CA . PRO A 1 89 ? -16.932 -5.364 16.658 1.00 83.88 89 PRO A CA 1
ATOM 696 C C . PRO A 1 89 ? -15.864 -4.323 16.329 1.00 83.88 89 PRO A C 1
ATOM 698 O O . PRO A 1 89 ? -15.680 -3.360 17.077 1.00 83.88 89 PRO A O 1
ATOM 701 N N . VAL A 1 90 ? -15.187 -4.495 15.196 1.00 91.00 90 VAL A N 1
ATOM 702 C CA . VAL A 1 90 ? -14.282 -3.469 14.677 1.00 91.00 90 VAL A CA 1
ATOM 703 C C . VAL A 1 90 ? -15.114 -2.277 14.197 1.00 91.00 90 VAL A C 1
ATOM 705 O O . VAL A 1 90 ? -15.956 -2.420 13.310 1.00 91.00 90 VAL A O 1
ATOM 708 N N . THR A 1 91 ? -14.889 -1.105 14.792 1.00 94.88 91 THR A N 1
ATOM 709 C CA . THR A 1 91 ? -15.521 0.162 14.394 1.00 94.88 91 THR A CA 1
ATOM 710 C C . THR A 1 91 ? -14.607 0.954 13.461 1.00 94.88 91 THR A C 1
ATOM 712 O O . THR A 1 91 ? -13.395 0.740 13.443 1.00 94.88 91 THR A O 1
ATOM 715 N N . LEU A 1 92 ? -15.167 1.917 12.718 1.00 96.25 92 LEU A N 1
ATOM 716 C CA . LEU A 1 92 ? -14.362 2.856 11.929 1.00 96.25 92 LEU A CA 1
ATOM 717 C C . LEU A 1 92 ? -13.335 3.579 12.805 1.00 96.25 92 LEU A C 1
ATOM 719 O O . LEU A 1 92 ? -12.166 3.640 12.451 1.00 96.25 92 LEU A O 1
ATOM 723 N N . GLU A 1 93 ? -13.746 4.054 13.979 1.00 96.00 93 GLU A N 1
ATOM 724 C CA . GLU A 1 93 ? -12.848 4.710 14.930 1.00 96.00 93 GLU A CA 1
ATOM 725 C C . GLU A 1 93 ? -11.649 3.823 15.301 1.00 96.00 93 GLU A C 1
ATOM 727 O O . GLU A 1 93 ? -10.510 4.288 15.270 1.00 96.00 93 GLU A O 1
ATOM 732 N N . ALA A 1 94 ? -11.876 2.533 15.570 1.00 95.00 94 ALA A N 1
ATOM 733 C CA . ALA A 1 94 ? -10.798 1.591 15.858 1.00 95.00 94 ALA A CA 1
ATOM 734 C C . ALA A 1 94 ? -9.829 1.442 14.672 1.00 95.00 94 ALA A C 1
ATOM 736 O O . ALA A 1 94 ? -8.615 1.412 14.878 1.00 95.00 94 ALA A O 1
ATOM 737 N N . VAL A 1 95 ? -10.344 1.407 13.437 1.00 96.94 95 VAL A N 1
ATOM 738 C CA . VAL A 1 95 ? -9.523 1.382 12.212 1.00 96.94 95 VAL A CA 1
ATOM 739 C C . VAL A 1 95 ? -8.668 2.649 12.109 1.00 96.94 95 VAL A C 1
ATOM 741 O O . VAL A 1 95 ? -7.458 2.560 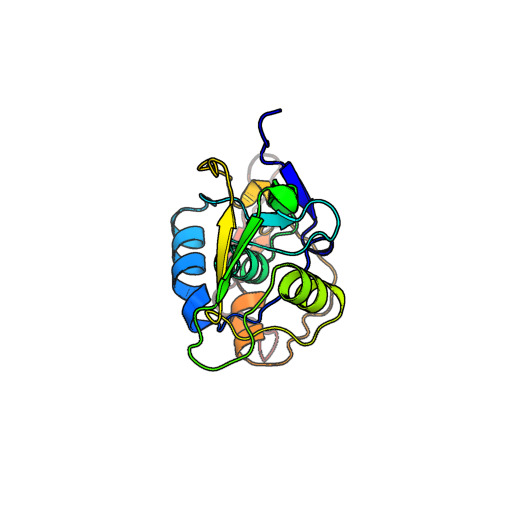11.902 1.00 96.94 95 VAL A O 1
ATOM 744 N N . LEU A 1 96 ? -9.259 3.829 12.315 1.00 97.62 96 LEU A N 1
ATOM 745 C CA . LEU A 1 96 ? -8.539 5.104 12.250 1.00 97.62 96 LEU A CA 1
ATOM 746 C C . LEU A 1 96 ? -7.450 5.199 13.331 1.00 97.62 96 LEU A C 1
ATOM 748 O O . LEU A 1 96 ? -6.311 5.577 13.043 1.00 97.62 96 LEU A O 1
ATOM 752 N N . ILE A 1 97 ? -7.758 4.790 14.565 1.00 97.06 97 ILE A N 1
ATOM 753 C CA . ILE A 1 97 ? -6.792 4.749 15.671 1.00 97.06 97 ILE A CA 1
ATOM 754 C C . ILE A 1 97 ? -5.644 3.782 15.358 1.00 97.06 97 ILE A C 1
ATOM 756 O O . ILE A 1 97 ? -4.481 4.149 15.535 1.00 97.06 97 ILE A O 1
ATOM 760 N N . ALA A 1 98 ? -5.932 2.584 14.846 1.00 96.25 98 ALA A N 1
ATOM 761 C CA . ALA A 1 98 ? -4.908 1.607 14.470 1.00 96.25 98 ALA A CA 1
ATOM 762 C C . ALA A 1 98 ? -3.980 2.128 13.357 1.00 96.25 98 ALA A C 1
ATOM 764 O O . ALA A 1 98 ? -2.766 1.884 13.365 1.00 96.25 98 ALA A O 1
ATOM 765 N N . GLY A 1 99 ? -4.533 2.899 12.417 1.00 95.44 99 GLY A N 1
ATOM 766 C CA . GLY A 1 99 ? -3.768 3.587 11.383 1.00 95.44 99 GLY A CA 1
ATOM 767 C C . GLY A 1 99 ? -2.815 4.637 11.955 1.00 95.44 99 GLY A C 1
ATOM 768 O O . GLY A 1 99 ? -1.624 4.604 11.64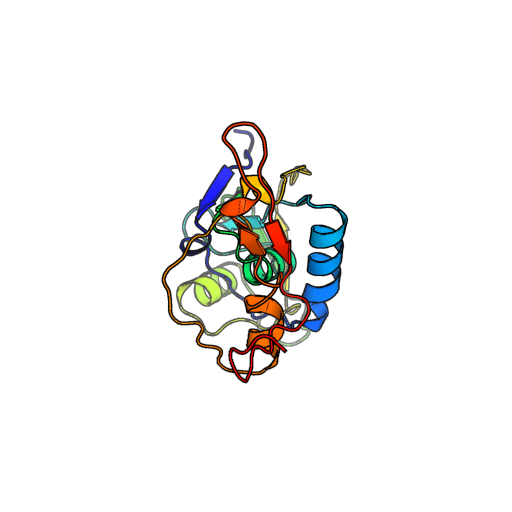8 1.00 95.44 99 GLY A O 1
ATOM 769 N N . VAL A 1 100 ? -3.326 5.535 12.806 1.00 96.25 100 VAL A N 1
ATOM 770 C CA . VAL A 1 100 ? -2.583 6.704 13.311 1.00 96.25 100 VAL A CA 1
ATOM 771 C C . VAL A 1 100 ? -1.647 6.383 14.475 1.00 96.25 100 VAL A C 1
ATOM 773 O O . VAL A 1 100 ? -0.516 6.859 14.487 1.00 96.25 100 VAL A O 1
ATOM 776 N N . LYS A 1 101 ? -2.122 5.629 15.467 1.00 94.19 101 LYS A N 1
ATOM 777 C CA . LYS A 1 101 ? -1.430 5.391 16.745 1.00 94.19 101 LYS A CA 1
ATOM 778 C C . LYS A 1 101 ? -0.969 3.944 16.911 1.00 94.19 101 LYS A C 1
ATOM 780 O O . LYS A 1 101 ? 0.023 3.697 17.587 1.00 94.19 101 LYS A O 1
ATOM 785 N N . GLY A 1 102 ? -1.674 2.999 16.290 1.00 89.00 102 GLY A N 1
ATOM 786 C CA . GLY A 1 102 ? -1.506 1.573 16.566 1.00 89.00 102 GLY A CA 1
ATOM 787 C C . GLY A 1 102 ? -2.135 1.148 17.908 1.00 89.00 102 GLY A C 1
ATOM 788 O O . GLY A 1 102 ? -2.696 1.991 18.614 1.00 89.00 102 GLY A O 1
ATOM 789 N N . PRO A 1 103 ? -2.064 -0.149 18.271 1.00 92.38 103 PRO A N 1
ATOM 790 C CA . PRO A 1 103 ? -1.517 -1.260 17.482 1.00 92.38 103 PRO A CA 1
ATOM 791 C C . PRO A 1 103 ? -2.327 -1.535 16.202 1.00 92.38 103 PRO A C 1
ATOM 793 O O . PRO A 1 103 ? -3.477 -1.117 16.084 1.00 92.38 103 PRO A O 1
ATOM 796 N N . LYS A 1 104 ? -1.709 -2.209 15.222 1.00 94.19 104 LYS A N 1
ATOM 797 C CA . LYS A 1 104 ? -2.374 -2.581 13.961 1.00 94.19 104 LYS A CA 1
ATOM 798 C C . LYS A 1 104 ? -3.435 -3.655 14.207 1.00 94.19 104 LYS A C 1
ATOM 800 O O . LYS A 1 104 ? -3.258 -4.522 15.060 1.00 94.19 104 LYS A O 1
ATOM 805 N N . LEU A 1 105 ? -4.524 -3.598 13.447 1.00 93.88 105 LEU A N 1
ATOM 806 C CA . LEU A 1 105 ? -5.576 -4.609 13.463 1.00 93.88 105 LEU A CA 1
ATOM 807 C C . LEU A 1 105 ? -5.151 -5.846 12.652 1.00 93.88 105 LEU A C 1
ATOM 809 O O . LEU A 1 105 ? -4.361 -5.717 11.710 1.00 93.88 105 LEU A O 1
ATOM 813 N N . PRO A 1 106 ? -5.685 -7.039 12.970 1.00 92.38 106 PRO A N 1
ATOM 814 C CA . PRO A 1 106 ? -5.458 -8.221 12.152 1.00 92.38 106 PRO A CA 1
ATOM 815 C C . PRO A 1 106 ? -6.012 -8.022 10.738 1.00 92.38 106 PRO A C 1
ATOM 817 O O . PRO A 1 106 ? -7.140 -7.548 10.561 1.00 92.38 106 PRO A O 1
ATOM 820 N N . TYR A 1 107 ? -5.235 -8.413 9.733 1.00 92.62 107 TYR A N 1
ATOM 821 C CA . TYR A 1 107 ? -5.688 -8.429 8.348 1.00 92.62 107 TYR A CA 1
ATOM 822 C C . TYR A 1 107 ? -6.916 -9.340 8.181 1.00 92.62 107 TYR A C 1
ATOM 824 O O . TYR A 1 107 ? -7.055 -10.337 8.889 1.00 92.62 107 TYR A O 1
ATOM 832 N N . ASN A 1 108 ? -7.846 -8.961 7.299 1.00 91.44 108 ASN A N 1
ATOM 833 C CA . ASN A 1 108 ? -9.118 -9.659 7.060 1.00 91.44 108 ASN A CA 1
ATOM 834 C C . ASN A 1 108 ? -10.031 -9.851 8.292 1.00 91.44 108 ASN A C 1
ATOM 836 O O . ASN A 1 108 ? -10.960 -10.656 8.257 1.00 91.44 108 ASN A O 1
ATOM 840 N N . SER A 1 109 ? -9.827 -9.098 9.380 1.00 91.25 109 SER A N 1
ATOM 841 C CA . SER A 1 109 ? -10.736 -9.127 10.543 1.00 91.25 109 SER A CA 1
ATOM 842 C C . SER A 1 109 ? -11.999 -8.275 10.369 1.00 91.25 109 SER A C 1
ATOM 844 O O . SER A 1 109 ? -12.965 -8.436 11.119 1.00 91.25 109 SER A O 1
ATOM 846 N N . PHE A 1 110 ? -12.020 -7.392 9.370 1.00 94.31 110 PHE A N 1
ATOM 847 C CA . PHE A 1 110 ? -13.134 -6.502 9.058 1.00 94.31 110 PHE A CA 1
ATOM 848 C C . PHE A 1 110 ? -13.213 -6.217 7.556 1.00 94.31 110 PHE A C 1
ATOM 850 O O . PHE A 1 110 ? -12.246 -6.381 6.818 1.00 94.31 110 PHE A O 1
ATOM 857 N N . GLU A 1 111 ? -14.379 -5.755 7.120 1.00 94.12 111 GLU A N 1
ATOM 858 C CA . GLU A 1 111 ? -14.666 -5.314 5.760 1.00 94.12 111 GLU A CA 1
ATOM 859 C C . GLU A 1 111 ? -15.109 -3.849 5.801 1.00 94.12 111 GLU A C 1
ATOM 861 O O . GLU A 1 111 ? -16.000 -3.481 6.572 1.00 94.12 111 GLU A O 1
ATOM 866 N N . VAL A 1 112 ? -14.499 -3.014 4.962 1.00 95.38 112 VAL A N 1
ATOM 867 C CA . VAL A 1 112 ? -14.877 -1.607 4.799 1.00 95.38 112 VAL A CA 1
ATOM 868 C C . VAL A 1 112 ? -15.750 -1.466 3.559 1.00 95.38 112 VAL A C 1
ATOM 870 O O . VAL A 1 112 ? -15.349 -1.830 2.453 1.00 95.38 112 VAL A O 1
ATOM 873 N N . ARG A 1 113 ? -16.933 -0.884 3.740 1.00 95.25 113 ARG A N 1
ATOM 874 C CA . ARG A 1 113 ? -17.860 -0.508 2.674 1.00 95.25 113 ARG A CA 1
ATOM 875 C C . ARG A 1 113 ? -17.902 1.004 2.552 1.00 95.25 113 ARG A C 1
ATOM 877 O O . ARG A 1 113 ? -18.010 1.703 3.558 1.00 95.25 113 ARG A O 1
ATOM 884 N N . ILE A 1 114 ? -17.813 1.482 1.320 1.00 94.56 114 ILE A N 1
ATOM 885 C CA . ILE A 1 114 ? -17.858 2.901 0.984 1.00 94.56 114 ILE A CA 1
ATOM 886 C C . ILE A 1 114 ? -19.185 3.156 0.280 1.00 94.56 114 ILE A C 1
ATOM 888 O O . ILE A 1 114 ? -19.511 2.470 -0.687 1.00 94.56 114 ILE A O 1
ATOM 892 N N . ASP A 1 115 ? -19.950 4.120 0.776 1.00 91.56 115 ASP A N 1
ATOM 893 C CA . ASP A 1 115 ? -21.164 4.598 0.130 1.00 91.56 115 ASP A CA 1
ATOM 894 C C . ASP A 1 115 ? -20.755 5.492 -1.060 1.00 91.56 115 ASP A C 1
ATOM 896 O O . ASP A 1 115 ? -20.531 6.695 -0.914 1.00 91.56 115 ASP A O 1
ATOM 900 N N . GLY A 1 116 ? -20.610 4.882 -2.238 1.00 86.19 116 GLY A N 1
ATOM 901 C CA . GLY A 1 116 ? -20.203 5.539 -3.483 1.00 86.19 116 GLY A CA 1
ATOM 902 C C . GLY A 1 116 ? -19.551 4.564 -4.466 1.00 86.19 116 GLY A C 1
ATOM 903 O O . GLY A 1 116 ? -19.218 3.434 -4.108 1.00 86.19 116 GLY A O 1
ATOM 904 N N . GLU A 1 117 ? -19.366 4.998 -5.711 1.00 87.62 117 GLU A N 1
ATOM 905 C CA . GLU A 1 117 ? -18.601 4.238 -6.702 1.00 87.62 117 GLU A CA 1
ATOM 906 C C . GLU A 1 117 ? -17.111 4.543 -6.561 1.00 87.62 117 GLU A C 1
ATOM 908 O O . GLU A 1 117 ? -16.697 5.702 -6.540 1.00 87.62 117 GLU A O 1
ATOM 913 N N . ILE A 1 118 ? -16.298 3.490 -6.483 1.00 92.56 118 ILE A N 1
ATOM 914 C CA . ILE A 1 118 ? -14.844 3.612 -6.560 1.00 92.56 118 ILE A CA 1
ATOM 915 C C . ILE A 1 118 ? -14.478 3.476 -8.040 1.00 92.56 118 ILE A C 1
ATOM 917 O O . ILE A 1 118 ? -14.724 2.412 -8.616 1.00 92.56 118 ILE A O 1
ATOM 921 N N . PRO A 1 119 ? -13.924 4.521 -8.675 1.00 92.69 119 PRO A N 1
ATOM 922 C CA . PRO A 1 119 ? -13.605 4.470 -10.091 1.00 92.69 119 PRO A CA 1
ATOM 923 C C . PRO A 1 119 ? -12.478 3.468 -10.350 1.00 92.69 119 PRO A C 1
ATOM 925 O O . PRO A 1 119 ? -11.516 3.376 -9.585 1.00 92.69 119 PRO A O 1
ATOM 928 N N . THR A 1 120 ? -12.577 2.748 -11.466 1.00 93.81 120 THR A N 1
ATOM 929 C CA . THR A 1 120 ? -11.415 2.059 -12.040 1.00 93.81 120 THR A CA 1
ATOM 930 C C . THR A 1 120 ? -10.488 3.107 -12.646 1.00 93.81 120 THR A C 1
ATOM 932 O O . THR A 1 120 ? -10.950 4.056 -13.280 1.00 93.81 120 THR A O 1
ATOM 935 N N . ILE A 1 121 ? -9.188 2.942 -12.440 1.00 95.31 121 ILE A N 1
ATOM 936 C CA . ILE A 1 121 ? -8.149 3.825 -12.974 1.00 95.31 121 ILE A CA 1
ATOM 937 C C . ILE A 1 121 ? -7.228 3.041 -13.911 1.00 95.31 121 ILE A C 1
ATOM 939 O O . ILE A 1 121 ? -7.258 1.816 -13.935 1.00 95.31 121 ILE A O 1
ATOM 943 N N . GLU A 1 122 ? -6.407 3.736 -14.690 1.00 96.00 122 GLU A N 1
ATOM 944 C CA . GLU A 1 122 ? -5.315 3.132 -15.460 1.00 96.00 122 GLU A CA 1
ATOM 945 C C . GLU A 1 122 ? -4.081 4.019 -15.317 1.00 96.00 122 GLU A C 1
ATOM 947 O O . GLU A 1 122 ? -3.780 4.841 -16.175 1.00 96.00 122 GLU A O 1
ATOM 952 N N . VAL A 1 123 ? -3.405 3.901 -14.174 1.00 94.94 123 VAL A N 1
ATOM 953 C CA . VAL A 1 123 ? -2.228 4.718 -13.856 1.00 94.94 123 VAL A CA 1
ATOM 954 C C . VAL A 1 123 ? -0.964 3.917 -14.117 1.00 94.94 123 VAL A C 1
ATOM 956 O O . VAL A 1 123 ? -0.793 2.841 -13.543 1.00 94.94 123 VAL A O 1
ATOM 959 N N . SER A 1 124 ? -0.053 4.429 -14.943 1.00 92.94 124 SER A N 1
ATOM 960 C CA . SER A 1 124 ? 1.220 3.747 -15.192 1.00 92.94 124 SER A CA 1
ATOM 961 C C . SER A 1 124 ? 2.138 3.794 -13.965 1.00 92.94 124 SER A C 1
ATOM 963 O O . SER A 1 124 ? 2.187 4.783 -13.232 1.00 92.94 124 SER A O 1
ATOM 965 N N . LEU A 1 125 ? 2.947 2.751 -13.754 1.00 88.56 125 LEU A N 1
ATOM 966 C CA . LEU A 1 125 ? 3.935 2.746 -12.662 1.00 88.56 125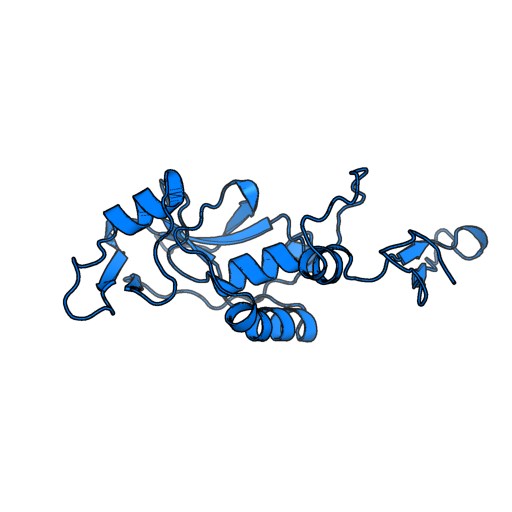 LEU A CA 1
ATOM 967 C C . LEU A 1 125 ? 4.934 3.914 -12.772 1.00 88.56 125 LEU A C 1
ATOM 969 O O . LEU A 1 125 ? 5.363 4.467 -11.757 1.00 88.56 125 LEU A O 1
ATOM 973 N N . SER A 1 126 ? 5.259 4.352 -13.992 1.00 83.62 126 SER A N 1
ATOM 974 C CA . SER A 1 126 ? 6.107 5.526 -14.228 1.00 83.62 126 SER A CA 1
ATOM 975 C C . SER A 1 126 ? 5.533 6.817 -13.643 1.00 83.62 126 SER A C 1
ATOM 977 O O . SER A 1 126 ? 6.287 7.605 -13.073 1.00 83.62 126 SER A O 1
ATOM 979 N N . GLU A 1 127 ? 4.215 7.029 -13.726 1.00 88.06 127 GLU A N 1
ATOM 980 C CA . GLU A 1 127 ? 3.555 8.204 -13.133 1.00 88.06 127 GLU A CA 1
ATOM 981 C C . GLU A 1 127 ? 3.679 8.216 -11.606 1.00 88.06 127 GLU A C 1
ATOM 983 O O . GLU A 1 127 ? 3.782 9.273 -10.986 1.00 88.06 127 GLU A O 1
ATOM 988 N N . LEU A 1 128 ? 3.771 7.035 -10.994 1.00 89.31 128 LEU A N 1
ATOM 989 C CA . LEU A 1 128 ? 3.937 6.871 -9.550 1.00 89.31 128 LEU A CA 1
ATOM 990 C C . LEU A 1 128 ? 5.394 7.020 -9.079 1.00 89.31 128 LEU A C 1
ATOM 992 O O . LEU A 1 128 ? 5.717 6.770 -7.911 1.00 89.31 128 LEU A O 1
ATOM 996 N N . SER A 1 129 ? 6.282 7.464 -9.978 1.00 84.19 129 SER A N 1
ATOM 997 C CA . SER A 1 129 ? 7.727 7.594 -9.753 1.00 84.19 129 SER A CA 1
ATOM 998 C C . SER A 1 129 ? 8.403 6.283 -9.343 1.00 84.19 129 SER A C 1
ATOM 1000 O O . SER A 1 129 ? 9.439 6.294 -8.671 1.00 84.19 129 SER A O 1
ATOM 1002 N N . VAL A 1 130 ? 7.832 5.155 -9.765 1.00 70.00 130 VAL A N 1
ATOM 1003 C CA . VAL A 1 130 ? 8.447 3.834 -9.633 1.00 70.00 130 VAL A CA 1
ATOM 1004 C C . VAL A 1 130 ? 9.724 3.831 -10.479 1.00 70.00 130 VAL A C 1
ATOM 1006 O O . VAL A 1 130 ? 9.727 4.292 -11.620 1.00 70.00 130 VAL A O 1
ATOM 1009 N N . TRP A 1 131 ? 10.838 3.386 -9.890 1.00 63.81 131 TRP A N 1
ATOM 1010 C CA . TRP A 1 131 ? 12.185 3.386 -10.494 1.00 63.81 131 TRP A CA 1
ATOM 1011 C C . TRP A 1 131 ? 12.795 4.770 -10.808 1.00 63.81 131 TRP A C 1
ATOM 1013 O O . TRP A 1 131 ? 13.924 4.849 -11.287 1.00 63.81 131 TRP A O 1
ATOM 1023 N N . GLY A 1 132 ? 12.117 5.876 -10.474 1.00 52.03 132 GLY A N 1
ATOM 1024 C CA . GLY A 1 132 ? 12.582 7.254 -10.712 1.00 52.03 132 GLY A CA 1
ATOM 1025 C C . GLY A 1 132 ? 13.566 7.806 -9.668 1.00 52.03 132 GLY A C 1
ATOM 1026 O O . GLY A 1 132 ? 13.767 9.016 -9.570 1.00 52.03 132 GLY A O 1
ATOM 1027 N N . GLY A 1 133 ? 14.140 6.953 -8.816 1.00 51.31 133 GLY A N 1
ATOM 1028 C CA . GLY A 1 133 ? 14.993 7.357 -7.700 1.00 51.31 133 GLY A CA 1
ATOM 1029 C C . GLY A 1 133 ? 16.480 7.120 -7.949 1.00 51.31 133 GLY A C 1
ATOM 1030 O O . GLY A 1 133 ? 16.991 6.052 -7.637 1.00 51.31 133 GLY A O 1
ATOM 1031 N N . THR A 1 134 ? 17.210 8.147 -8.383 1.00 45.56 134 THR A N 1
ATOM 1032 C CA . THR A 1 134 ? 18.665 8.244 -8.171 1.00 45.56 134 THR A CA 1
ATOM 1033 C C . THR A 1 134 ? 18.927 8.592 -6.698 1.00 45.56 134 THR A C 1
ATOM 1035 O O . THR A 1 134 ? 19.208 9.739 -6.360 1.00 45.56 134 THR A O 1
ATOM 1038 N N . GLY A 1 135 ? 18.706 7.643 -5.787 1.00 47.06 135 GLY A N 1
ATOM 1039 C CA . GLY A 1 135 ? 18.797 7.868 -4.342 1.00 47.06 135 GLY A CA 1
ATOM 1040 C C . GLY A 1 135 ? 20.137 7.420 -3.769 1.00 47.06 135 GLY A C 1
ATOM 1041 O O . GLY A 1 135 ? 20.381 6.226 -3.636 1.00 47.06 135 GLY A O 1
ATOM 1042 N N . VAL A 1 136 ? 20.983 8.382 -3.404 1.00 43.88 136 VAL A N 1
ATOM 1043 C CA . VAL A 1 136 ? 22.217 8.203 -2.624 1.00 43.88 136 VAL A CA 1
ATOM 1044 C C . VAL A 1 136 ? 21.833 7.870 -1.173 1.00 43.88 136 VAL A C 1
ATOM 1046 O O . VAL A 1 136 ? 21.843 8.729 -0.300 1.00 43.88 136 VAL A O 1
ATOM 1049 N N . GLY A 1 137 ? 21.393 6.638 -0.928 1.00 54.47 137 GLY A N 1
ATOM 1050 C CA . GLY A 1 137 ? 21.093 6.106 0.401 1.00 54.47 137 GLY A CA 1
ATOM 1051 C C . GLY A 1 137 ? 21.786 4.762 0.595 1.00 54.47 137 GLY A C 1
ATOM 1052 O O . GLY A 1 137 ? 21.975 4.017 -0.369 1.00 54.47 137 GLY A O 1
ATOM 1053 N N . PHE A 1 138 ? 22.195 4.448 1.825 1.00 54.69 138 PHE A N 1
ATOM 1054 C CA . PHE A 1 138 ? 22.735 3.124 2.124 1.00 54.69 138 PHE A CA 1
ATOM 1055 C C . PHE A 1 138 ? 21.646 2.063 1.933 1.00 54.69 138 PHE A C 1
ATOM 1057 O O . PHE A 1 138 ? 20.523 2.208 2.414 1.00 54.69 138 PHE A O 1
ATOM 1064 N N . ARG A 1 139 ? 22.001 0.984 1.235 1.00 70.38 139 ARG A N 1
ATOM 1065 C CA . ARG A 1 139 ? 21.172 -0.209 1.059 1.00 70.38 139 ARG A CA 1
ATOM 1066 C C . ARG A 1 139 ? 21.236 -1.055 2.331 1.00 70.38 139 ARG A C 1
ATOM 1068 O O . ARG A 1 139 ? 22.124 -1.890 2.475 1.00 70.38 139 ARG A O 1
ATOM 1075 N N . ILE A 1 140 ? 20.350 -0.767 3.282 1.00 65.75 140 ILE A N 1
ATOM 1076 C CA . ILE A 1 140 ? 20.211 -1.516 4.537 1.00 65.75 140 ILE A CA 1
ATOM 1077 C C . ILE A 1 140 ? 18.882 -2.265 4.490 1.00 65.75 140 ILE A C 1
ATOM 1079 O O . ILE A 1 140 ? 17.845 -1.665 4.210 1.00 65.75 140 ILE A O 1
ATOM 1083 N N . TYR A 1 141 ? 18.929 -3.563 4.773 1.00 75.25 141 TYR A N 1
ATOM 1084 C CA . TYR A 1 141 ? 17.783 -4.468 4.746 1.00 75.25 141 TYR A CA 1
ATOM 1085 C C . TYR A 1 141 ? 17.725 -5.198 6.092 1.00 75.25 141 TYR A C 1
ATOM 1087 O O . TYR A 1 141 ? 18.766 -5.603 6.611 1.00 75.25 141 TYR A O 1
ATOM 1095 N N . ASN A 1 142 ? 16.537 -5.344 6.673 1.00 71.69 142 ASN A N 1
ATOM 1096 C CA . ASN A 1 142 ? 16.338 -6.025 7.952 1.00 71.69 142 ASN A CA 1
ATOM 1097 C C . ASN A 1 142 ? 16.412 -7.551 7.801 1.00 71.69 142 ASN A C 1
ATOM 1099 O O . ASN A 1 142 ? 16.804 -8.238 8.741 1.00 71.69 142 ASN A O 1
ATOM 1103 N N . ASP A 1 143 ? 16.063 -8.082 6.625 1.00 76.12 143 ASP A N 1
ATOM 1104 C CA . ASP A 1 143 ? 16.123 -9.511 6.320 1.00 76.12 143 ASP A CA 1
ATOM 1105 C C . ASP A 1 143 ? 16.363 -9.803 4.819 1.00 76.12 143 ASP A C 1
ATOM 1107 O O . ASP A 1 143 ? 16.467 -8.909 3.977 1.00 76.12 143 ASP A O 1
ATOM 1111 N N . THR A 1 144 ? 16.497 -11.092 4.482 1.00 80.88 144 THR A N 1
ATOM 1112 C CA . THR A 1 144 ? 16.737 -11.573 3.105 1.00 80.88 144 THR A CA 1
ATOM 1113 C C . THR A 1 144 ? 15.550 -11.337 2.172 1.00 80.88 144 THR A C 1
ATOM 1115 O O . THR A 1 144 ? 15.730 -11.168 0.967 1.00 80.88 144 THR A O 1
ATOM 1118 N N . LEU A 1 145 ? 14.330 -11.338 2.701 1.00 76.62 145 LEU A N 1
ATOM 1119 C CA . LEU A 1 145 ? 13.145 -11.106 1.891 1.00 76.62 145 LEU A CA 1
ATOM 1120 C C . LEU A 1 145 ? 13.102 -9.638 1.461 1.00 76.62 145 LEU A C 1
ATOM 1122 O O . LEU A 1 145 ? 12.882 -9.347 0.288 1.00 76.62 145 LEU A O 1
ATOM 1126 N N . GLU A 1 146 ? 13.413 -8.733 2.390 1.00 70.75 146 GLU A N 1
ATOM 1127 C CA . GLU A 1 146 ? 13.605 -7.310 2.139 1.00 70.75 146 GLU A CA 1
ATOM 1128 C C . GLU A 1 146 ? 14.712 -7.035 1.124 1.00 70.75 146 GLU A C 1
ATOM 1130 O O . GLU A 1 146 ? 14.505 -6.230 0.217 1.00 70.75 146 GLU A O 1
ATOM 1135 N N . LEU A 1 147 ? 15.838 -7.748 1.211 1.00 80.06 147 LEU A N 1
ATOM 1136 C CA . LEU A 1 147 ? 16.897 -7.703 0.200 1.00 80.06 147 LEU A CA 1
ATOM 1137 C C . LEU A 1 147 ? 16.359 -8.016 -1.202 1.00 80.06 147 LEU A C 1
ATOM 1139 O O . LEU A 1 147 ? 16.635 -7.281 -2.146 1.00 80.06 147 LEU A O 1
ATOM 1143 N N . LEU A 1 148 ? 15.565 -9.081 -1.338 1.00 76.75 148 LEU A N 1
ATOM 1144 C CA . LEU A 1 148 ? 15.061 -9.545 -2.629 1.00 76.75 148 LEU A CA 1
ATOM 1145 C C . LEU A 1 148 ? 14.145 -8.520 -3.306 1.00 76.75 148 LEU A C 1
ATOM 1147 O O . LEU A 1 148 ? 14.323 -8.241 -4.489 1.00 76.75 148 LEU A O 1
ATOM 1151 N N . TYR A 1 149 ? 13.162 -7.974 -2.583 1.00 68.50 149 TYR A N 1
ATOM 1152 C CA . TYR A 1 149 ? 12.189 -7.075 -3.209 1.00 68.50 149 TYR A CA 1
ATOM 1153 C C . TYR A 1 149 ? 12.676 -5.625 -3.295 1.00 68.50 149 TYR A C 1
ATOM 1155 O O . TYR A 1 149 ? 12.321 -4.942 -4.251 1.00 68.50 149 TYR A O 1
ATOM 1163 N N . LYS A 1 150 ? 13.493 -5.139 -2.345 1.00 71.12 150 LYS A N 1
ATOM 1164 C CA . LYS A 1 150 ? 14.016 -3.759 -2.385 1.00 71.12 150 LYS A CA 1
ATOM 1165 C C . LYS A 1 150 ? 15.226 -3.599 -3.296 1.00 71.12 150 LYS A C 1
ATOM 1167 O O . LYS A 1 150 ? 15.491 -2.484 -3.737 1.00 71.12 150 LYS A O 1
ATOM 1172 N N . ASP A 1 151 ? 15.973 -4.672 -3.561 1.00 75.56 151 ASP A N 1
ATOM 1173 C CA . ASP A 1 151 ? 17.061 -4.651 -4.548 1.00 75.56 151 ASP A CA 1
ATOM 1174 C C . ASP A 1 151 ? 16.585 -5.022 -5.967 1.00 75.56 151 ASP A C 1
ATOM 1176 O O . ASP A 1 151 ? 17.385 -5.116 -6.899 1.00 75.56 151 ASP A O 1
ATOM 1180 N N . TRP A 1 152 ? 15.267 -5.192 -6.144 1.00 70.06 152 TRP A N 1
ATOM 1181 C CA . TRP A 1 152 ? 14.615 -5.350 -7.438 1.00 70.06 152 TRP A CA 1
ATOM 1182 C C . TRP A 1 152 ? 14.079 -4.005 -7.959 1.00 70.06 152 TRP A C 1
ATOM 1184 O O . TRP A 1 152 ? 13.428 -3.267 -7.218 1.00 70.06 152 TRP A O 1
ATOM 1194 N N . PRO A 1 153 ? 14.256 -3.685 -9.252 1.00 68.94 153 PRO A N 1
ATOM 1195 C CA . PRO A 1 153 ? 14.901 -4.482 -10.289 1.00 68.94 153 PRO A CA 1
ATOM 1196 C C . PRO A 1 153 ? 16.426 -4.439 -10.175 1.00 68.94 153 PRO A C 1
ATOM 1198 O O . PRO A 1 153 ? 16.993 -3.489 -9.637 1.00 68.94 153 PRO A O 1
ATOM 1201 N N . THR A 1 154 ? 17.085 -5.452 -10.751 1.00 76.00 154 THR A N 1
ATOM 1202 C CA . THR A 1 154 ? 18.548 -5.496 -10.870 1.00 76.00 154 THR A CA 1
ATOM 1203 C C . THR A 1 154 ? 19.087 -4.144 -11.351 1.00 76.00 154 THR A C 1
ATOM 1205 O O . THR A 1 154 ? 18.583 -3.632 -12.360 1.00 76.00 154 THR A O 1
ATOM 1208 N N . PRO A 1 155 ? 20.111 -3.571 -10.689 1.00 76.25 155 PRO A N 1
ATOM 1209 C CA . PRO A 1 155 ? 20.621 -2.259 -11.052 1.00 76.25 155 PRO A CA 1
ATOM 1210 C C . PRO A 1 155 ? 20.985 -2.163 -12.537 1.00 76.25 155 PRO A C 1
ATOM 1212 O O . PRO A 1 155 ? 21.655 -3.039 -13.096 1.00 76.25 155 PRO A O 1
ATOM 1215 N N . LEU A 1 156 ? 20.555 -1.065 -13.160 1.00 83.94 156 LEU A N 1
ATOM 1216 C CA . LEU A 1 156 ? 20.952 -0.698 -14.513 1.00 83.94 156 LEU A CA 1
ATOM 1217 C C . LEU A 1 156 ? 22.116 0.288 -14.455 1.00 83.94 156 LEU A C 1
ATOM 1219 O O . LEU A 1 156 ? 22.050 1.313 -13.776 1.00 83.94 156 LEU A O 1
ATOM 1223 N N . VAL A 1 157 ? 23.171 0.006 -15.212 1.00 84.25 157 VAL A N 1
ATOM 1224 C CA . VAL A 1 157 ? 24.342 0.879 -15.327 1.00 84.25 157 VAL A CA 1
ATOM 1225 C C . VAL A 1 157 ? 24.369 1.503 -16.714 1.00 84.25 157 VAL A C 1
ATOM 1227 O O . VAL A 1 157 ? 24.369 0.802 -17.727 1.00 84.25 157 VAL A O 1
ATOM 1230 N N . ARG A 1 158 ? 24.414 2.838 -16.781 1.00 90.81 158 ARG A N 1
ATOM 1231 C CA . ARG A 1 158 ? 24.561 3.543 -18.059 1.00 90.81 158 ARG A CA 1
ATOM 1232 C C . ARG A 1 158 ? 25.968 3.339 -18.610 1.00 90.81 158 ARG A C 1
ATOM 1234 O O . ARG A 1 158 ? 26.949 3.746 -17.986 1.00 90.81 158 ARG A O 1
ATOM 1241 N N . LEU A 1 159 ? 26.066 2.802 -19.821 1.00 92.62 159 LEU A N 1
ATOM 1242 C CA . LEU A 1 159 ? 27.337 2.635 -20.516 1.00 92.62 159 LEU A CA 1
ATOM 1243 C C . LEU A 1 159 ? 27.703 3.940 -21.231 1.00 92.62 159 LEU A C 1
ATOM 1245 O O . LEU A 1 159 ? 27.297 4.169 -22.372 1.00 92.62 159 LEU A O 1
ATOM 1249 N N . ARG A 1 160 ? 28.442 4.826 -20.544 1.00 92.00 160 ARG A N 1
ATOM 1250 C CA . ARG A 1 160 ? 28.767 6.179 -21.043 1.00 92.00 160 ARG A CA 1
ATOM 1251 C C . ARG A 1 160 ? 29.478 6.153 -22.396 1.00 92.00 160 ARG A C 1
ATOM 1253 O O . ARG A 1 160 ? 29.064 6.881 -23.285 1.00 92.00 160 ARG A O 1
ATOM 1260 N N . SER A 1 161 ? 30.460 5.270 -22.576 1.00 94.38 161 SER A N 1
ATOM 1261 C CA . SER A 1 161 ? 31.231 5.154 -23.825 1.00 94.38 161 SER A CA 1
ATOM 1262 C C . SER A 1 161 ? 30.405 4.688 -25.030 1.00 94.38 161 SER A C 1
ATOM 1264 O O . SER A 1 161 ? 30.806 4.906 -26.166 1.00 94.38 161 SER A O 1
ATOM 1266 N N . PHE A 1 162 ? 29.254 4.055 -24.789 1.00 91.81 162 PHE A N 1
ATOM 1267 C CA . PHE A 1 162 ? 28.331 3.580 -25.826 1.00 91.81 162 PHE A CA 1
ATOM 1268 C C . PHE A 1 162 ? 27.072 4.453 -25.938 1.00 91.81 162 PHE A C 1
ATOM 1270 O O . PHE A 1 162 ? 26.198 4.181 -26.761 1.00 91.81 162 PHE A O 1
ATOM 1277 N N . SER A 1 163 ? 26.964 5.488 -25.102 1.00 93.12 163 SER A N 1
ATOM 1278 C CA . SER A 1 163 ? 25.857 6.438 -25.106 1.00 93.12 163 SER A CA 1
ATOM 1279 C C . SER A 1 163 ? 26.271 7.732 -25.808 1.00 93.12 163 SER A C 1
ATOM 1281 O O . SER A 1 163 ? 27.410 8.172 -25.707 1.00 93.12 163 SER A O 1
ATOM 1283 N N . SER A 1 164 ? 25.323 8.376 -26.476 1.00 94.12 164 SER A N 1
ATOM 1284 C CA . SER A 1 164 ? 25.466 9.701 -27.080 1.00 94.12 164 SER A CA 1
ATOM 1285 C C . SER A 1 164 ? 24.229 10.548 -26.777 1.00 94.12 164 SER A C 1
ATOM 1287 O O . SER A 1 164 ? 23.315 10.100 -26.083 1.00 94.12 164 SER A O 1
ATOM 1289 N N . GLU A 1 165 ? 24.165 11.767 -27.313 1.00 92.19 165 GLU A N 1
ATOM 1290 C CA . GLU A 1 165 ? 22.971 12.617 -27.203 1.00 92.19 165 GLU A CA 1
ATOM 1291 C C . GLU A 1 165 ? 21.733 11.989 -27.860 1.00 92.19 165 GLU A C 1
ATOM 1293 O O . GLU A 1 165 ? 20.612 12.215 -27.419 1.00 92.19 165 GLU A O 1
ATOM 1298 N N . LYS A 1 166 ? 21.931 11.163 -28.895 1.00 93.88 166 LYS A N 1
ATOM 1299 C CA . LYS A 1 166 ? 20.847 10.532 -29.664 1.00 93.88 166 LYS A CA 1
ATOM 1300 C C . LYS A 1 166 ? 20.526 9.106 -29.212 1.00 93.88 166 LYS A C 1
ATOM 1302 O O . LYS A 1 166 ? 19.544 8.535 -29.677 1.00 93.88 166 LYS A O 1
ATOM 1307 N N . ARG A 1 167 ? 21.358 8.495 -28.360 1.00 90.19 167 ARG A N 1
ATOM 1308 C CA . ARG A 1 167 ? 21.214 7.088 -27.960 1.00 90.19 167 ARG A CA 1
ATOM 1309 C C . ARG A 1 167 ? 21.673 6.854 -26.528 1.00 90.19 167 ARG A C 1
ATOM 1311 O O . ARG A 1 167 ? 22.806 7.161 -26.171 1.00 90.19 167 ARG A O 1
ATOM 1318 N N . SER A 1 168 ? 20.833 6.185 -25.749 1.00 89.19 168 SER A N 1
ATOM 1319 C CA . SER A 1 168 ? 21.169 5.736 -24.398 1.00 89.19 168 SER A CA 1
ATOM 1320 C C . SER A 1 168 ? 21.350 4.223 -24.383 1.00 89.19 168 SER A C 1
ATOM 1322 O O . SER A 1 168 ? 20.457 3.496 -24.811 1.00 89.19 168 SER A O 1
ATOM 1324 N N . VAL A 1 169 ? 22.497 3.751 -23.891 1.00 92.31 169 VAL A N 1
ATOM 1325 C CA . VAL A 1 169 ? 22.772 2.318 -23.719 1.00 92.31 169 VAL A CA 1
ATOM 1326 C C . VAL A 1 169 ? 22.932 2.017 -22.235 1.00 92.31 169 VAL A C 1
ATOM 1328 O O . VAL A 1 169 ? 23.698 2.680 -21.530 1.00 92.31 169 VAL A O 1
ATOM 1331 N N . TRP A 1 170 ? 22.206 1.004 -21.775 1.00 91.25 170 TRP A N 1
ATOM 1332 C CA . TRP A 1 170 ? 22.170 0.570 -20.384 1.00 91.25 170 TRP A CA 1
ATOM 1333 C C . TRP A 1 170 ? 22.499 -0.918 -20.316 1.00 91.25 170 TRP A C 1
ATOM 1335 O O . TRP A 1 170 ? 22.008 -1.692 -21.135 1.00 91.25 170 TRP A O 1
ATOM 1345 N N . ALA A 1 171 ? 23.329 -1.306 -19.353 1.00 88.38 171 ALA A N 1
ATOM 1346 C CA . ALA A 1 171 ? 23.605 -2.698 -19.034 1.00 88.38 171 ALA A CA 1
ATOM 1347 C C . ALA A 1 171 ? 22.820 -3.101 -17.788 1.00 88.38 171 ALA A C 1
ATOM 1349 O O . ALA A 1 171 ? 22.834 -2.385 -16.784 1.00 88.38 171 ALA A O 1
ATOM 1350 N N . LYS A 1 172 ? 22.171 -4.262 -17.849 1.00 86.19 172 LYS A N 1
ATOM 1351 C CA . LYS A 1 172 ? 21.630 -4.942 -16.675 1.00 86.19 172 LYS A CA 1
ATOM 1352 C C . LYS A 1 172 ? 22.745 -5.771 -16.046 1.00 86.19 172 LYS A C 1
ATOM 1354 O O . LYS A 1 172 ? 23.401 -6.535 -16.749 1.00 86.19 172 LYS A O 1
ATOM 1359 N N . LEU A 1 173 ? 22.969 -5.617 -14.744 1.00 82.69 173 LEU A N 1
ATOM 1360 C CA . LEU A 1 173 ? 24.001 -6.370 -14.027 1.00 82.69 173 LEU A CA 1
ATOM 1361 C C . LEU A 1 173 ? 23.513 -7.779 -13.656 1.00 82.69 173 LEU A C 1
ATOM 1363 O O . LEU A 1 173 ? 23.274 -8.078 -12.486 1.00 82.69 173 LEU A O 1
ATOM 1367 N N . GLU A 1 174 ? 23.341 -8.646 -14.655 1.00 70.69 174 GLU A N 1
ATOM 1368 C CA . GLU A 1 174 ? 23.035 -10.064 -14.434 1.00 70.69 174 GLU A CA 1
ATOM 1369 C C . GLU A 1 174 ? 24.257 -10.740 -13.794 1.00 70.69 174 GLU A C 1
ATOM 1371 O O . GLU A 1 174 ? 25.229 -11.034 -14.475 1.00 70.69 174 GLU A O 1
ATOM 1376 N N . GLY A 1 175 ? 24.257 -10.873 -12.465 1.00 73.06 175 GLY A N 1
ATOM 1377 C CA . GLY A 1 175 ? 25.430 -11.295 -11.684 1.00 73.06 175 GLY A CA 1
ATOM 1378 C C . GLY A 1 175 ? 25.744 -10.395 -10.486 1.00 73.06 175 GLY A C 1
ATOM 1379 O O . GLY A 1 175 ? 26.648 -10.704 -9.709 1.00 73.06 175 GLY A O 1
ATOM 1380 N N . ALA A 1 176 ? 24.995 -9.300 -10.297 1.00 79.31 176 ALA A N 1
ATOM 1381 C CA . ALA A 1 176 ? 25.034 -8.530 -9.059 1.00 79.31 176 ALA A CA 1
ATOM 1382 C C . ALA A 1 176 ? 24.570 -9.408 -7.886 1.00 79.31 176 ALA A C 1
ATOM 1384 O O . ALA A 1 176 ? 23.404 -9.792 -7.801 1.00 79.31 176 ALA A O 1
ATOM 1385 N N . ASN A 1 177 ? 25.496 -9.739 -6.988 1.00 78.06 177 ASN A N 1
ATOM 1386 C CA . ASN A 1 177 ? 25.198 -10.431 -5.748 1.00 78.06 177 ASN A CA 1
ATOM 1387 C C . ASN A 1 177 ? 24.935 -9.395 -4.643 1.00 78.06 177 ASN A C 1
ATOM 1389 O O . ASN A 1 177 ? 25.879 -8.717 -4.217 1.00 78.06 177 ASN A O 1
ATOM 1393 N N . PRO A 1 178 ? 23.695 -9.301 -4.136 1.00 74.62 178 PRO A N 1
ATOM 1394 C CA . PRO A 1 178 ? 23.324 -8.292 -3.152 1.00 74.62 178 PRO A CA 1
ATOM 1395 C C . PRO A 1 178 ? 23.948 -8.546 -1.767 1.00 74.62 178 PRO A C 1
ATOM 1397 O O . PRO A 1 178 ? 24.114 -7.614 -0.988 1.00 74.62 178 PRO A O 1
ATOM 1400 N N . TYR A 1 179 ? 24.379 -9.779 -1.469 1.00 75.81 179 TYR A N 1
ATOM 1401 C CA . TYR A 1 179 ? 25.063 -10.108 -0.212 1.00 75.81 179 TYR A CA 1
ATOM 1402 C C . TYR A 1 179 ? 26.521 -9.654 -0.188 1.00 75.81 179 TYR A C 1
ATOM 1404 O O . TYR A 1 179 ? 27.025 -9.243 0.854 1.00 75.81 179 TYR A O 1
ATOM 1412 N N . SER A 1 180 ? 27.220 -9.754 -1.320 1.00 76.81 180 SER A N 1
ATOM 1413 C CA . SER A 1 180 ? 28.637 -9.382 -1.414 1.00 76.81 180 SER A CA 1
ATOM 1414 C C . SER A 1 180 ? 28.870 -8.017 -2.056 1.00 76.81 180 SER A C 1
ATOM 1416 O O . SER A 1 180 ? 30.021 -7.597 -2.146 1.00 76.81 180 SER A O 1
ATOM 1418 N N . ASN A 1 181 ? 27.812 -7.337 -2.518 1.00 67.12 181 ASN A N 1
ATOM 1419 C CA . ASN A 1 181 ? 27.889 -6.112 -3.322 1.00 67.12 181 ASN A CA 1
ATOM 1420 C C . ASN A 1 181 ? 28.899 -6.224 -4.478 1.00 67.12 181 ASN A C 1
ATOM 1422 O O . ASN A 1 181 ? 29.615 -5.274 -4.796 1.00 67.12 181 ASN A O 1
ATOM 1426 N N . SER A 1 182 ? 28.980 -7.402 -5.099 1.00 70.88 182 SER A N 1
ATOM 1427 C CA . SER A 1 182 ? 29.907 -7.671 -6.196 1.00 70.88 182 SER A CA 1
ATOM 1428 C C . SER A 1 182 ? 29.163 -8.109 -7.446 1.00 70.88 182 SER A C 1
ATOM 1430 O O . SER A 1 182 ? 28.104 -8.726 -7.367 1.00 70.88 182 SER A O 1
ATOM 1432 N N . VAL A 1 183 ? 29.729 -7.781 -8.603 1.00 72.38 183 VAL A N 1
ATOM 1433 C CA . VAL A 1 183 ? 29.297 -8.314 -9.897 1.00 72.38 183 VAL A CA 1
ATOM 1434 C C . VAL A 1 183 ? 30.223 -9.481 -10.218 1.00 72.38 183 VAL A C 1
ATOM 1436 O O . VAL A 1 183 ? 31.443 -9.312 -10.153 1.00 72.38 183 VAL A O 1
ATOM 1439 N N . LYS A 1 184 ? 29.652 -10.656 -10.478 1.00 69.12 184 LYS A N 1
ATOM 1440 C CA . LYS A 1 184 ? 30.385 -11.872 -10.850 1.00 69.12 184 LYS A CA 1
ATOM 1441 C C . LYS A 1 184 ? 30.137 -12.241 -12.301 1.00 69.12 184 LYS A C 1
ATOM 1443 O O . LYS A 1 184 ? 28.989 -12.040 -12.748 1.00 69.12 184 LYS A O 1
#

Foldseek 3Di:
DDFDWDKDFLVLAFEQADDDVVVLVVVLVVCVVQQWDWFFFEAAQPLNYTQDDPSVSVSCVLLVFGMGGYGYDHPVQKDKAFPDPPDDTDGPVSSSCSRRPDDHDYPPRMHIDGNDDGGTDTHGSVNRCRVVDPDPDDPDAPDPVRLVSVCPPQDKDWPPVPDDPVDTDIDRQPQQDSVVRDRD

Radius of gyration: 19.38 Å; chains: 1; bounding box: 52×31×50 Å

Sequence (184 aa):
MNEQVTYLNMSEVKQPVNVDLRDVIPTYSKMLSEGIVREPIVIEKTTMVVLRGYETLEALKLLSAKMLPVLQVDASKVKVRSLQVGLRPVTLEAVLIAGVKGPKLPYNSFEVRIDGEIPTIEVSLSELSVWGGTGVGFRIYNDTLELLYKDWPTPLVRLRSFSSEKRSVWAKLEGANPYSNSVK

Secondary structure (DSSP, 8-state):
-PPPEEEEEGGG-B-SEE--HHHHHHHHHHHHHH-EE-SPEEEETTT-BEEE-HHHHHHHHHTT-SEEEEEEE-GGGEEEEE-STTSPPPPHHHHHHHHHT-PPEETTSEEEEESS------EETTTTTTT----------SSHHHHHHHS-S--EEE-GGG--SS---EEE-TTEETTTTEE-

pLDDT: mean 87.1, std 12.35, range [42.28, 98.38]